Protein 2H8R (pdb70)

Foldseek 3Di:
DVVVVVVQCDDPLNVVLVVVLVVVVVDDQQVVLVVVVVVCLLLVDDLVVQCVQLVDDSVVNVCCNPVVDDDDPVSSSSRSSVSSVVVCVLVVLPADDPVDDDAADQHVQLVVVVVVCPVVDLDADPVGVVVSLLVSLQVSQVSNPHHSPCSVSSPHNRDDVVNSVVVSVCVNVPVD/DVVVVVVPCPDPLNVVQVPVLVVCLVDDLQVVLCVVVVVCQLLVDDLVVQCVVQVDDSVVSVCCNVPVPDDDDVSSSSSSSVRSVVVVVLVCLPVPPDQDAADDRVQLVVVLVVVCVPCQDDDLVVLVVSLLVVLQRSQVSNPDHSVDSCSSPNHRGDSVRSVVVNVVVVVVVVDD

Secondary structure (DSSP, 8-state):
-HHHHHHHH--HHHHHHHHHHHHHTTS-HHHHHHHHHHHHHHHT--HHHHIIIII--HHHHHHHHTT-----HHHHHHHHHHHHHHHHHHHHTTTT-----------HHHHHHHHHHHHH-SS--HHHHHHHHHHHHHHHHHHTT--STTGGGGTTS---HHHHHHHHHHHHTT--/-HHHHHHHH-SHHHHHHHHHHHHTTTS-HHHHHHHHHHHHHHHT--SHHHHHHH---HHHHHHHHHT-----HHHHHHHHHHHHHHHHHHHHTTT----------HHHHHHHHHTTTT--S--HHHHHHHHHHHHHHHHHHHT--GGG-SSSGGG---HHHHHHHHHHHHHHTT--

Nearest PDB structures (foldseek):
  2h8r-assembly1_B  TM=1.006E+00  e=4.827E-24  Homo sapiens
  2h8r-assembly1_A  TM=9.946E-01  e=1.517E-19  Homo sapiens
  8pi7-assembly1_A  TM=9.622E-01  e=4.210E-17  Homo sapiens
  8pi9-assembly1_A  TM=9.704E-01  e=5.334E-16  Homo sapiens
  1ic8-assembly1_A  TM=9.433E-01  e=3.956E-16  Homo sapiens

B-factor: mean 68.84, std 20.97, range [21.17, 128.33]

Structure (mmCIF, N/CA/C/O backbone):
data_2H8R
#
_entry.id   2H8R
#
_cell.length_a   174.689
_cell.length_b   174.689
_cell.length_c   72.434
_cell.angle_alpha   90.00
_cell.angle_beta   90.00
_cell.angle_gamma   120.00
#
_symmetry.space_group_name_H-M   'H 3'
#
loop_
_entity.id
_entity.type
_entity.pdbx_description
1 polymer "5'-D(*CP*TP*TP*GP*GP*TP*TP*AP*AP*TP*AP*AP*TP*TP*CP*AP*CP*CP*AP*G)-3'"
2 polymer "5'-D(*GP*CP*TP*GP*GP*TP*GP*AP*AP*TP*TP*AP*TP*TP*AP*AP*CP*CP*AP*A)-3'"
3 polymer 'Hepatocyte nuclear factor 1-beta'
4 water water
#
loop_
_atom_site.group_PDB
_atom_site.id
_atom_site.type_symbol
_atom_site.label_atom_id
_atom_site.label_alt_id
_atom_site.label_comp_id
_atom_site.label_asym_id
_atom_site.label_entity_id
_atom_site.label_seq_id
_atom_site.pdbx_PDB_ins_code
_atom_site.Cartn_x
_atom_site.Cartn_y
_atom_site.Cartn_z
_atom_site.occupancy
_atom_site.B_iso_or_equiv
_atom_site.auth_seq_id
_atom_site.auth_comp_id
_atom_site.auth_asym_id
_atom_site.auth_atom_id
_atom_site.pdbx_PDB_model_num
ATOM 815 N N . SER C 3 1 ? 48.440 -32.781 -42.057 1.00 49.54 90 SER A N 1
ATOM 816 C CA . SER C 3 1 ? 47.637 -32.571 -40.868 1.00 51.68 90 SER A CA 1
ATOM 817 C C . SER C 3 1 ? 48.168 -31.412 -40.089 1.00 53.03 90 SER A C 1
ATOM 818 O O . SER C 3 1 ? 47.394 -30.452 -39.887 1.00 56.55 90 SER A O 1
ATOM 821 N N . ILE C 3 2 ? 49.393 -31.360 -39.546 1.00 50.39 91 ILE A N 1
ATOM 822 C CA . ILE C 3 2 ? 49.751 -29.976 -39.060 1.00 47.07 91 ILE A CA 1
ATOM 823 C C . ILE C 3 2 ? 49.993 -29.087 -40.270 1.00 47.08 91 ILE A C 1
ATOM 824 O O . ILE C 3 2 ? 50.022 -27.888 -40.182 1.00 45.38 91 ILE A O 1
ATOM 829 N N . LEU C 3 3 ? 50.153 -29.713 -41.406 1.00 48.20 92 LEU A N 1
ATOM 830 C CA . LEU C 3 3 ? 50.344 -29.001 -42.569 1.00 51.95 92 LEU A CA 1
ATOM 831 C C . LEU C 3 3 ? 48.931 -28.480 -42.915 1.00 56.01 92 LEU A C 1
ATOM 832 O O . LEU C 3 3 ? 48.692 -27.239 -43.219 1.00 58.29 92 LEU A O 1
ATOM 837 N N . LYS C 3 4 ? 47.918 -29.322 -42.863 1.00 58.17 93 LYS A N 1
ATOM 838 C CA . LYS C 3 4 ? 46.666 -28.565 -42.940 1.00 60.12 93 LYS A CA 1
ATOM 839 C C . LYS C 3 4 ? 46.536 -27.448 -41.817 1.00 58.14 93 LYS A C 1
ATOM 840 O O . LYS C 3 4 ? 46.333 -26.284 -42.157 1.00 57.48 93 LYS A O 1
ATOM 846 N N . GLU C 3 5 ? 46.660 -27.827 -40.543 1.00 55.96 94 GLU A N 1
ATOM 847 C CA . GLU C 3 5 ? 46.576 -26.916 -39.505 1.00 57.16 94 GLU A CA 1
ATOM 848 C C . GLU C 3 5 ? 47.264 -25.597 -39.989 1.00 58.33 94 GLU A C 1
ATOM 849 O O . GLU C 3 5 ? 46.678 -24.524 -39.910 1.00 59.20 94 GLU A O 1
ATOM 855 N N . LEU C 3 6 ? 48.479 -25.637 -40.556 1.00 58.36 95 LEU A N 1
ATOM 856 C CA . LEU C 3 6 ? 49.210 -24.424 -40.864 1.00 56.88 95 LEU A CA 1
ATOM 857 C C . LEU C 3 6 ? 48.655 -23.863 -42.021 1.00 57.69 95 LEU A C 1
ATOM 858 O O . LEU C 3 6 ? 48.404 -22.761 -42.037 1.00 55.12 95 LEU A O 1
ATOM 863 N N . GLN C 3 7 ? 48.433 -24.660 -43.040 1.00 61.54 96 GLN A N 1
ATOM 864 C CA . GLN C 3 7 ? 48.103 -24.068 -44.364 1.00 66.44 96 GLN A CA 1
ATOM 865 C C . GLN C 3 7 ? 46.801 -23.369 -44.174 1.00 66.02 96 GLN A C 1
ATOM 866 O O . GLN C 3 7 ? 46.419 -22.552 -45.018 1.00 64.60 96 GLN A O 1
ATOM 872 N N . ALA C 3 8 ? 46.114 -23.702 -43.076 1.00 67.51 97 ALA A N 1
ATOM 873 C CA . ALA C 3 8 ? 44.848 -23.002 -42.759 1.00 69.05 97 ALA A CA 1
ATOM 874 C C . ALA C 3 8 ? 45.083 -21.570 -42.183 1.00 69.61 97 ALA A C 1
ATOM 875 O O . ALA C 3 8 ? 44.545 -20.584 -42.750 1.00 66.94 97 ALA A O 1
ATOM 877 N N . LEU C 3 9 ? 45.886 -21.493 -41.087 1.00 70.84 98 LEU A N 1
ATOM 878 C CA . LEU C 3 9 ? 46.140 -20.256 -40.417 1.00 72.76 98 LEU A CA 1
ATOM 879 C C . LEU C 3 9 ? 46.757 -19.306 -41.457 1.00 76.85 98 LEU A C 1
ATOM 880 O O . LEU C 3 9 ? 46.800 -18.051 -41.238 1.00 80.47 98 LEU A O 1
ATOM 885 N N . ASN C 3 10 ? 47.260 -19.800 -42.584 1.00 77.84 99 ASN A N 1
ATOM 886 C CA . ASN C 3 10 ? 48.055 -18.910 -43.341 1.00 80.36 99 ASN A CA 1
ATOM 887 C C . ASN C 3 10 ? 47.520 -18.639 -44.717 1.00 81.96 99 ASN A C 1
ATOM 888 O O . ASN C 3 10 ? 48.075 -19.207 -45.595 1.00 82.96 99 ASN A O 1
ATOM 893 N N . THR C 3 11 ? 46.436 -17.840 -44.922 1.00 84.01 100 THR A N 1
ATOM 894 C CA . THR C 3 11 ? 45.705 -17.511 -46.209 1.00 85.87 100 THR A CA 1
ATOM 895 C C . THR C 3 11 ? 45.710 -15.993 -46.136 1.00 87.43 100 THR A C 1
ATOM 896 O O . THR C 3 11 ? 45.901 -15.406 -45.120 1.00 86.63 100 THR A O 1
ATOM 900 N N . GLU C 3 12 ? 45.486 -15.373 -47.274 1.00 91.25 101 GLU A N 1
ATOM 901 C CA . GLU C 3 12 ? 45.296 -13.929 -47.475 1.00 93.78 101 GLU A CA 1
ATOM 902 C C . GLU C 3 12 ? 44.001 -13.729 -46.604 1.00 92.58 101 GLU A C 1
ATOM 903 O O . GLU C 3 12 ? 44.093 -12.989 -45.551 1.00 92.68 101 GLU A O 1
ATOM 909 N N . GLU C 3 13 ? 42.915 -14.490 -46.953 1.00 90.34 102 GLU A N 1
ATOM 910 C CA . GLU C 3 13 ? 41.580 -14.283 -46.400 1.00 89.19 102 GLU A CA 1
ATOM 911 C C . GLU C 3 13 ? 41.635 -14.433 -44.944 1.00 87.19 102 GLU A C 1
ATOM 912 O O . GLU C 3 13 ? 41.293 -13.547 -44.146 1.00 86.49 102 GLU A O 1
ATOM 918 N N . ALA C 3 14 ? 42.080 -15.599 -44.599 1.00 85.15 103 ALA A N 1
ATOM 919 C CA . ALA C 3 14 ? 42.195 -15.956 -43.230 1.00 83.69 103 ALA A CA 1
ATOM 920 C C . ALA C 3 14 ? 42.881 -14.954 -42.382 1.00 83.21 103 ALA A C 1
ATOM 921 O O . ALA C 3 14 ? 42.672 -14.792 -41.168 1.00 81.90 103 ALA A O 1
ATOM 923 N N . ALA C 3 15 ? 43.842 -14.342 -43.005 1.00 83.38 104 ALA A N 1
ATOM 924 C CA . ALA C 3 15 ? 44.739 -13.628 -42.157 1.00 83.89 104 ALA A CA 1
ATOM 925 C C . ALA C 3 15 ? 44.074 -12.372 -41.788 1.00 83.41 104 ALA A C 1
ATOM 926 O O . ALA C 3 15 ? 44.113 -11.905 -40.622 1.00 84.13 104 ALA A O 1
ATOM 928 N N . GLU C 3 16 ? 43.474 -11.830 -42.828 1.00 81.69 105 GLU A N 1
ATOM 929 C CA . GLU C 3 16 ? 42.793 -10.612 -42.661 1.00 79.76 105 GLU A CA 1
ATOM 930 C C . GLU C 3 16 ? 41.604 -10.811 -41.651 1.00 76.79 105 GLU A C 1
ATOM 931 O O . GLU C 3 16 ? 41.507 -10.052 -40.588 1.00 76.78 105 GLU A O 1
ATOM 937 N N . GLN C 3 17 ? 40.742 -11.808 -41.878 1.00 71.95 106 GLN A N 1
ATOM 938 C CA . GLN C 3 17 ? 39.896 -12.184 -40.725 1.00 66.62 106 GLN A CA 1
ATOM 939 C C . GLN C 3 17 ? 40.532 -12.161 -39.377 1.00 64.67 106 GLN A C 1
ATOM 940 O O . GLN C 3 17 ? 40.140 -11.455 -38.620 1.00 62.53 106 GLN A O 1
ATOM 946 N N . ARG C 3 18 ? 41.623 -12.747 -39.095 1.00 64.79 107 ARG A N 1
ATOM 947 C CA . ARG C 3 18 ? 42.175 -12.385 -37.782 1.00 67.64 107 ARG A CA 1
ATOM 948 C C . ARG C 3 18 ? 42.287 -10.895 -37.262 1.00 68.04 107 ARG A C 1
ATOM 949 O O . ARG C 3 18 ? 42.315 -10.509 -36.009 1.00 66.74 107 ARG A O 1
ATOM 957 N N . ALA C 3 19 ? 42.417 -10.060 -38.265 1.00 69.45 108 ALA A N 1
ATOM 958 C CA . ALA C 3 19 ? 42.720 -8.645 -38.098 1.00 70.67 108 ALA A CA 1
ATOM 959 C C . ALA C 3 19 ? 41.450 -7.943 -37.756 1.00 71.76 108 ALA A C 1
ATOM 960 O O . ALA C 3 19 ? 41.426 -7.024 -36.868 1.00 71.65 108 ALA A O 1
ATOM 962 N N . GLU C 3 20 ? 40.435 -8.310 -38.601 1.00 70.85 109 GLU A N 1
ATOM 963 C CA . GLU C 3 20 ? 39.127 -7.810 -38.466 1.00 68.71 109 GLU A CA 1
ATOM 964 C C . GLU C 3 20 ? 38.692 -8.142 -37.102 1.00 67.77 109 GLU A C 1
ATOM 965 O O . GLU C 3 20 ? 38.336 -7.256 -36.382 1.00 70.09 109 GLU A O 1
ATOM 971 N N . VAL C 3 21 ? 38.858 -9.346 -36.638 1.00 65.82 110 VAL A N 1
ATOM 972 C CA . VAL C 3 21 ? 38.296 -9.668 -35.378 1.00 65.31 110 VAL A CA 1
ATOM 973 C C . VAL C 3 21 ? 39.065 -9.221 -34.285 1.00 66.34 110 VAL A C 1
ATOM 974 O O . VAL C 3 21 ? 38.643 -9.136 -33.145 1.00 63.44 110 VAL A O 1
ATOM 978 N N . ASP C 3 22 ? 40.286 -8.966 -34.647 1.00 69.54 111 ASP A N 1
ATOM 979 C CA . ASP C 3 22 ? 41.089 -8.370 -33.664 1.00 72.69 111 ASP A CA 1
ATOM 980 C C . ASP C 3 22 ? 40.817 -6.862 -33.426 1.00 72.68 111 ASP A C 1
ATOM 981 O O . ASP C 3 22 ? 40.988 -6.279 -32.386 1.00 70.52 111 ASP A O 1
ATOM 986 N N . ARG C 3 23 ? 40.338 -6.230 -34.439 1.00 74.90 112 ARG A N 1
ATOM 987 C CA . ARG C 3 23 ? 39.971 -4.926 -34.227 1.00 77.20 112 ARG A CA 1
ATOM 988 C C . ARG C 3 23 ? 38.666 -4.962 -33.550 1.00 76.56 112 ARG A C 1
ATOM 989 O O . ARG C 3 23 ? 38.528 -4.275 -32.610 1.00 77.98 112 ARG A O 1
ATOM 997 N N . MET C 3 24 ? 37.694 -5.711 -34.018 1.00 74.85 113 MET A N 1
ATOM 998 C CA . MET C 3 24 ? 36.507 -5.847 -33.253 1.00 73.96 113 MET A CA 1
ATOM 999 C C . MET C 3 24 ? 36.608 -5.917 -31.744 1.00 74.89 113 MET A C 1
ATOM 1000 O O . MET C 3 24 ? 35.696 -5.558 -30.982 1.00 74.97 113 MET A O 1
ATOM 1005 N N . LEU C 3 25 ? 37.706 -6.395 -31.246 1.00 76.32 114 LEU A N 1
ATOM 1006 C CA . LEU C 3 25 ? 37.726 -6.486 -29.781 1.00 79.13 114 LEU A CA 1
ATOM 1007 C C . LEU C 3 25 ? 38.255 -5.358 -29.076 1.00 80.37 114 LEU A C 1
ATOM 1008 O O . LEU C 3 25 ? 38.824 -5.496 -27.983 1.00 79.74 114 LEU A O 1
ATOM 1013 N N . SER C 3 26 ? 38.134 -4.224 -29.709 1.00 83.54 115 SER A N 1
ATOM 1014 C CA . SER C 3 26 ? 38.834 -2.986 -29.210 1.00 85.52 115 SER A CA 1
ATOM 1015 C C . SER C 3 26 ? 37.713 -1.958 -29.106 1.00 82.69 115 SER A C 1
ATOM 1016 O O . SER C 3 26 ? 37.705 -1.195 -28.221 1.00 83.80 115 SER A O 1
ATOM 1019 N N . GLU C 3 27 ? 36.787 -2.081 -30.020 1.00 79.31 116 GLU A N 1
ATOM 1020 C CA . GLU C 3 27 ? 35.475 -1.626 -30.019 1.00 79.41 116 GLU A CA 1
ATOM 1021 C C . GLU C 3 27 ? 34.671 -2.081 -28.873 1.00 77.61 116 GLU A C 1
ATOM 1022 O O . GLU C 3 27 ? 34.962 -3.165 -28.299 1.00 78.06 116 GLU A O 1
ATOM 1028 N N . ASP C 3 28 ? 33.534 -1.346 -28.745 1.00 74.45 117 ASP A N 1
ATOM 1029 C CA . ASP C 3 28 ? 32.562 -1.472 -27.754 1.00 68.55 117 ASP A CA 1
ATOM 1030 C C . ASP C 3 28 ? 31.777 -2.676 -28.011 1.00 64.76 117 ASP A C 1
ATOM 1031 O O . ASP C 3 28 ? 31.169 -2.992 -29.007 1.00 61.08 117 ASP A O 1
ATOM 1036 N N . PRO C 3 29 ? 32.006 -3.458 -27.049 1.00 63.42 118 PRO A N 1
ATOM 1037 C CA . PRO C 3 29 ? 31.377 -4.716 -26.952 1.00 63.94 118 PRO A CA 1
ATOM 1038 C C . PRO C 3 29 ? 29.930 -4.730 -27.366 1.00 63.20 118 PRO A C 1
ATOM 1039 O O . PRO C 3 29 ? 29.474 -5.734 -27.910 1.00 64.68 118 PRO A O 1
ATOM 1043 N N . TRP C 3 30 ? 29.194 -3.731 -27.052 1.00 62.15 119 TRP A N 1
ATOM 1044 C CA . TRP C 3 30 ? 27.845 -3.901 -27.278 1.00 63.53 119 TRP A CA 1
ATOM 1045 C C . TRP C 3 30 ? 27.716 -3.473 -28.700 1.00 63.46 119 TRP A C 1
ATOM 1046 O O . TRP C 3 30 ? 26.840 -3.888 -29.386 1.00 64.07 119 TRP A O 1
ATOM 1057 N N . ARG C 3 31 ? 28.632 -2.742 -29.232 1.00 63.50 120 ARG A N 1
ATOM 1058 C CA . ARG C 3 31 ? 28.430 -2.410 -30.597 1.00 64.92 120 ARG A CA 1
ATOM 1059 C C . ARG C 3 31 ? 28.616 -3.446 -31.514 1.00 62.99 120 ARG A C 1
ATOM 1060 O O . ARG C 3 31 ? 28.193 -3.423 -32.554 1.00 63.57 120 ARG A O 1
ATOM 1068 N N . ALA C 3 32 ? 29.411 -4.359 -31.179 1.00 61.27 121 ALA A N 1
ATOM 1069 C CA . ALA C 3 32 ? 29.414 -5.520 -31.978 1.00 58.12 121 ALA A CA 1
ATOM 1070 C C . ALA C 3 32 ? 28.208 -6.384 -31.702 1.00 56.29 121 ALA A C 1
ATOM 1071 O O . ALA C 3 32 ? 27.626 -6.893 -32.647 1.00 54.93 121 ALA A O 1
ATOM 1073 N N . ALA C 3 33 ? 27.823 -6.584 -30.437 1.00 54.24 122 ALA A N 1
ATOM 1074 C CA . ALA C 3 33 ? 26.653 -7.420 -30.197 1.00 54.91 122 ALA A CA 1
ATOM 1075 C C . ALA C 3 33 ? 25.472 -6.998 -31.088 1.00 55.84 122 ALA A C 1
ATOM 1076 O O . ALA C 3 33 ? 24.730 -7.762 -31.650 1.00 53.00 122 ALA A O 1
ATOM 1078 N N . LYS C 3 34 ? 25.455 -5.708 -31.275 1.00 58.70 123 LYS A N 1
ATOM 1079 C CA . LYS C 3 34 ? 24.441 -5.030 -31.978 1.00 59.73 123 LYS A CA 1
ATOM 1080 C C . LYS C 3 34 ? 24.532 -5.492 -33.402 1.00 58.22 123 LYS A C 1
ATOM 1081 O O . LYS C 3 34 ? 23.590 -5.975 -33.999 1.00 58.37 123 LYS A O 1
ATOM 1087 N N . MET C 3 35 ? 25.703 -5.288 -33.922 1.00 57.16 124 MET A N 1
ATOM 1088 C CA . MET C 3 35 ? 26.090 -5.714 -35.237 1.00 56.24 124 MET A CA 1
ATOM 1089 C C . MET C 3 35 ? 25.708 -7.138 -35.598 1.00 50.94 124 MET A C 1
ATOM 1090 O O . MET C 3 35 ? 25.148 -7.402 -36.661 1.00 48.26 124 MET A O 1
ATOM 1095 N N . ILE C 3 36 ? 26.064 -8.010 -34.688 1.00 45.78 125 ILE A N 1
ATOM 1096 C CA . ILE C 3 36 ? 25.876 -9.324 -35.035 1.00 44.41 125 ILE A CA 1
ATOM 1097 C C . ILE C 3 36 ? 24.435 -9.705 -34.872 1.00 44.27 125 ILE A C 1
ATOM 1098 O O . ILE C 3 36 ? 23.967 -10.528 -35.714 1.00 44.15 125 ILE A O 1
ATOM 1103 N N . LYS C 3 37 ? 23.815 -9.264 -33.741 1.00 41.93 126 LYS A N 1
ATOM 1104 C CA . LYS C 3 37 ? 22.431 -9.657 -33.466 1.00 41.07 126 LYS A CA 1
ATOM 1105 C C . LYS C 3 37 ? 21.844 -9.403 -34.758 1.00 42.31 126 LYS A C 1
ATOM 1106 O O . LYS C 3 37 ? 20.902 -10.099 -35.182 1.00 42.58 126 LYS A O 1
ATOM 1112 N N . GLY C 3 38 ? 22.408 -8.410 -35.445 1.00 41.88 127 GLY A N 1
ATOM 1113 C CA . GLY C 3 38 ? 21.697 -7.938 -36.562 1.00 41.11 127 GLY A CA 1
ATOM 1114 C C . GLY C 3 38 ? 21.945 -8.742 -37.687 1.00 40.43 127 GLY A C 1
ATOM 1115 O O . GLY C 3 38 ? 21.042 -9.091 -38.445 1.00 41.06 127 GLY A O 1
ATOM 1116 N N . TYR C 3 39 ? 23.205 -8.956 -37.835 1.00 40.15 128 TYR A N 1
ATOM 1117 C CA . TYR C 3 39 ? 23.529 -9.740 -38.901 1.00 40.91 128 TYR A CA 1
ATOM 1118 C C . TYR C 3 39 ? 22.776 -11.026 -38.866 1.00 41.46 128 TYR A C 1
ATOM 1119 O O . TYR C 3 39 ? 22.342 -11.549 -39.856 1.00 40.43 128 TYR A O 1
ATOM 1128 N N . MET C 3 40 ? 22.606 -11.576 -37.687 1.00 42.78 129 MET A N 1
ATOM 1129 C CA . MET C 3 40 ? 22.011 -12.906 -37.650 1.00 42.17 129 MET A CA 1
ATOM 1130 C C . MET C 3 40 ? 20.700 -12.690 -37.901 1.00 43.59 129 MET A C 1
ATOM 1131 O O . MET C 3 40 ? 20.116 -13.571 -38.366 1.00 44.97 129 MET A O 1
ATOM 1136 N N . GLN C 3 41 ? 20.168 -11.600 -37.441 1.00 45.69 130 GLN A N 1
ATOM 1137 C CA . GLN C 3 41 ? 18.742 -11.365 -37.593 1.00 48.51 130 GLN A CA 1
ATOM 1138 C C . GLN C 3 41 ? 18.350 -11.358 -39.098 1.00 46.30 130 GLN A C 1
ATOM 1139 O O . GLN C 3 41 ? 17.164 -11.783 -39.551 1.00 43.43 130 GLN A O 1
ATOM 1145 N N . GLN C 3 42 ? 19.286 -10.749 -39.836 1.00 45.30 131 GLN A N 1
ATOM 1146 C CA . GLN C 3 42 ? 19.056 -10.565 -41.238 1.00 48.26 131 GLN A CA 1
ATOM 1147 C C . GLN C 3 42 ? 18.911 -12.020 -41.954 1.00 50.04 131 GLN A C 1
ATOM 1148 O O . GLN C 3 42 ? 17.804 -12.491 -42.437 1.00 49.92 131 GLN A O 1
ATOM 1154 N N . HIS C 3 43 ? 20.061 -12.733 -41.956 1.00 49.31 132 HIS A N 1
ATOM 1155 C CA . HIS C 3 43 ? 20.158 -14.063 -42.472 1.00 47.45 132 HIS A CA 1
ATOM 1156 C C . HIS C 3 43 ? 19.412 -15.074 -41.704 1.00 48.75 132 HIS A C 1
ATOM 1157 O O . HIS C 3 43 ? 19.281 -16.372 -42.171 1.00 48.86 132 HIS A O 1
ATOM 1164 N N . ASN C 3 44 ? 18.811 -14.595 -40.571 1.00 47.09 133 ASN A N 1
ATOM 1165 C CA . ASN C 3 44 ? 18.097 -15.594 -39.777 1.00 45.06 133 ASN A CA 1
ATOM 1166 C C . ASN C 3 44 ? 18.939 -16.805 -39.443 1.00 42.27 133 ASN A C 1
ATOM 1167 O O . ASN C 3 44 ? 18.696 -17.880 -39.913 1.00 44.01 133 ASN A O 1
ATOM 1172 N N . ILE C 3 45 ? 19.947 -16.623 -38.648 1.00 38.89 134 ILE A N 1
ATOM 1173 C CA . ILE C 3 45 ? 20.698 -17.733 -38.200 1.00 34.63 134 ILE A CA 1
ATOM 1174 C C . ILE C 3 45 ? 20.430 -18.089 -36.720 1.00 32.27 134 ILE A C 1
ATOM 1175 O O . ILE C 3 45 ? 20.436 -17.231 -35.769 1.00 34.71 134 ILE A O 1
ATOM 1180 N N . PRO C 3 46 ? 20.123 -19.298 -36.526 1.00 28.11 135 PRO A N 1
ATOM 1181 C CA . PRO C 3 46 ? 19.857 -19.926 -35.260 1.00 28.83 135 PRO A CA 1
ATOM 1182 C C . PRO C 3 46 ? 20.821 -19.621 -34.153 1.00 30.72 135 PRO A C 1
ATOM 1183 O O . PRO C 3 46 ? 22.092 -19.346 -34.283 1.00 30.96 135 PRO A O 1
ATOM 1187 N N . GLN C 3 47 ? 20.273 -19.550 -32.981 1.00 31.69 136 GLN A N 1
ATOM 1188 C CA . GLN C 3 47 ? 21.243 -18.979 -32.100 1.00 33.28 136 GLN A CA 1
ATOM 1189 C C . GLN C 3 47 ? 22.111 -20.198 -31.902 1.00 35.73 136 GLN A C 1
ATOM 1190 O O . GLN C 3 47 ? 23.278 -20.156 -31.591 1.00 33.68 136 GLN A O 1
ATOM 1196 N N . ARG C 3 48 ? 21.471 -21.324 -32.130 1.00 38.52 137 ARG A N 1
ATOM 1197 C CA . ARG C 3 48 ? 22.129 -22.527 -31.794 1.00 40.73 137 ARG A CA 1
ATOM 1198 C C . ARG C 3 48 ? 23.355 -22.796 -32.678 1.00 41.35 137 ARG A C 1
ATOM 1199 O O . ARG C 3 48 ? 24.501 -23.206 -32.143 1.00 42.75 137 ARG A O 1
ATOM 1207 N N . GLU C 3 49 ? 23.246 -22.503 -33.951 1.00 38.66 138 GLU A N 1
ATOM 1208 C CA . GLU C 3 49 ? 24.480 -22.698 -34.739 1.00 38.61 138 GLU A CA 1
ATOM 1209 C C . GLU C 3 49 ? 25.644 -22.039 -34.069 1.00 40.50 138 GLU A C 1
ATOM 1210 O O . GLU C 3 49 ? 26.629 -22.675 -33.677 1.00 41.64 138 GLU A O 1
ATOM 1216 N N . VAL C 3 50 ? 25.478 -20.797 -33.699 1.00 42.09 139 VAL A N 1
ATOM 1217 C CA . VAL C 3 50 ? 26.636 -20.174 -33.040 1.00 42.09 139 VAL A CA 1
ATOM 1218 C C . VAL C 3 50 ? 27.151 -20.888 -31.827 1.00 41.65 139 VAL A C 1
ATOM 1219 O O . VAL C 3 50 ? 28.360 -21.020 -31.676 1.00 40.55 139 VAL A O 1
ATOM 1223 N N . VAL C 3 51 ? 26.201 -21.359 -31.042 1.00 41.75 140 VAL A N 1
ATOM 1224 C CA . VAL C 3 51 ? 26.558 -21.952 -29.844 1.00 44.60 140 VAL A CA 1
ATOM 1225 C C . VAL C 3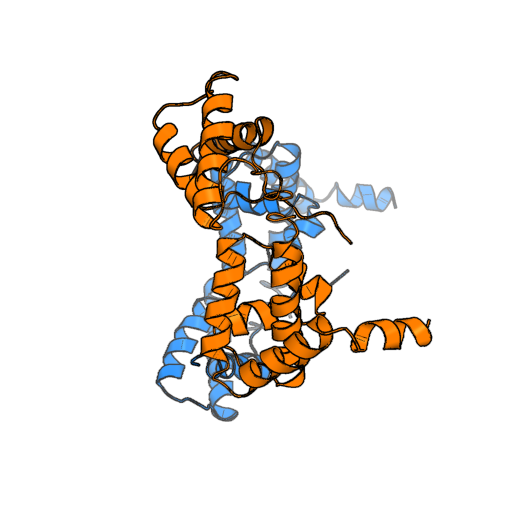 51 ? 27.437 -23.124 -30.208 1.00 48.95 140 VAL A C 1
ATOM 1226 O O . VAL C 3 51 ? 28.525 -23.207 -29.707 1.00 52.35 140 VAL A O 1
ATOM 1230 N N . ASP C 3 52 ? 27.076 -24.039 -31.066 1.00 51.12 141 ASP A N 1
ATOM 1231 C CA . ASP C 3 52 ? 28.066 -25.124 -31.481 1.00 52.84 141 ASP A CA 1
ATOM 1232 C C . ASP C 3 52 ? 29.246 -24.558 -32.058 1.00 50.71 141 ASP A C 1
ATOM 1233 O O . ASP C 3 52 ? 30.069 -24.165 -31.348 1.00 50.94 141 ASP A O 1
ATOM 1238 N N . VAL C 3 53 ? 29.304 -24.413 -33.356 1.00 47.98 142 VAL A N 1
ATOM 1239 C CA . VAL C 3 53 ? 30.515 -23.836 -33.839 1.00 46.63 142 VAL A CA 1
ATOM 1240 C C . VAL C 3 53 ? 31.403 -23.074 -32.786 1.00 47.89 142 VAL A C 1
ATOM 1241 O O . VAL C 3 53 ? 32.619 -23.527 -32.454 1.00 49.97 142 VAL A O 1
ATOM 1245 N N . THR C 3 54 ? 30.868 -21.998 -32.189 1.00 46.98 143 THR A N 1
ATOM 1246 C CA . THR C 3 54 ? 31.774 -21.282 -31.184 1.00 47.71 143 THR A CA 1
ATOM 1247 C C . THR C 3 54 ? 32.036 -22.130 -29.909 1.00 49.72 143 THR A C 1
ATOM 1248 O O . THR C 3 54 ? 33.144 -22.369 -29.558 1.00 52.20 143 THR A O 1
ATOM 1252 N N . GLY C 3 55 ? 31.013 -22.699 -29.285 1.00 50.36 144 GLY A N 1
ATOM 1253 C CA . GLY C 3 55 ? 31.157 -23.552 -28.129 1.00 49.33 144 GLY A CA 1
ATOM 1254 C C . GLY C 3 55 ? 31.057 -22.569 -26.961 1.00 51.77 144 GLY A C 1
ATOM 1255 O O . GLY C 3 55 ? 31.837 -22.708 -26.085 1.00 52.15 144 GLY A O 1
ATOM 1256 N N . LEU C 3 56 ? 30.089 -21.600 -26.893 1.00 52.12 145 LEU A N 1
ATOM 1257 C CA . LEU C 3 56 ? 29.937 -20.638 -25.760 1.00 49.14 145 LEU A CA 1
ATOM 1258 C C . LEU C 3 56 ? 28.632 -20.982 -25.059 1.00 49.70 145 LEU A C 1
ATOM 1259 O O . LEU C 3 56 ? 27.785 -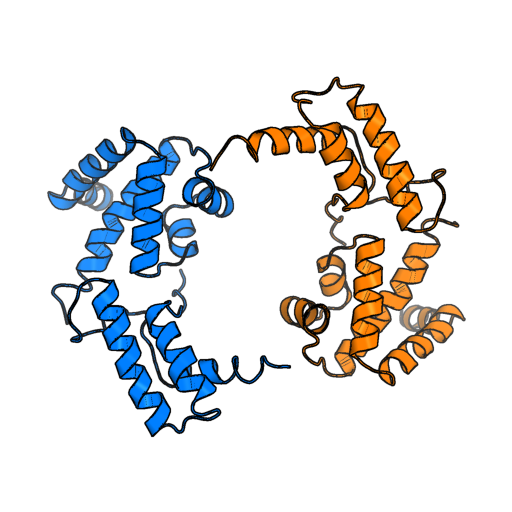21.635 -25.652 1.00 51.71 145 LEU A O 1
ATOM 1264 N N . ASN C 3 57 ? 28.403 -20.605 -23.823 1.00 50.17 146 ASN A N 1
ATOM 1265 C CA . ASN C 3 57 ? 27.247 -21.176 -23.155 1.00 50.69 146 ASN A CA 1
ATOM 1266 C C . ASN C 3 57 ? 26.058 -20.484 -23.779 1.00 50.30 146 ASN A C 1
ATOM 1267 O O . ASN C 3 57 ? 26.037 -19.260 -24.015 1.00 50.01 146 ASN A O 1
ATOM 1272 N N . GLN C 3 58 ? 25.070 -21.262 -24.108 1.00 50.65 147 GLN A N 1
ATOM 1273 C CA . GLN C 3 58 ? 23.913 -20.748 -24.831 1.00 51.97 147 GLN A CA 1
ATOM 1274 C C . GLN C 3 58 ? 23.201 -19.637 -24.043 1.00 52.53 147 GLN A C 1
ATOM 1275 O O . GLN C 3 58 ? 22.723 -18.647 -24.601 1.00 53.41 147 GLN A O 1
ATOM 1281 N N . SER C 3 59 ? 23.075 -19.758 -22.761 1.00 51.72 148 SER A N 1
ATOM 1282 C CA . SER C 3 59 ? 22.491 -18.584 -22.171 1.00 54.59 148 SER A CA 1
ATOM 1283 C C . SER C 3 59 ? 23.423 -17.387 -22.258 1.00 54.70 148 SER A C 1
ATOM 1284 O O . SER C 3 59 ? 23.025 -16.162 -22.234 1.00 54.70 148 SER A O 1
ATOM 1287 N N . HIS C 3 60 ? 24.707 -17.650 -22.207 1.00 54.17 149 HIS A N 1
ATOM 1288 C CA . HIS C 3 60 ? 25.594 -16.460 -22.003 1.00 52.09 149 HIS A CA 1
ATOM 1289 C C . HIS C 3 60 ? 25.529 -15.644 -23.265 1.00 48.03 149 HIS A C 1
ATOM 1290 O O . HIS C 3 60 ? 25.534 -14.436 -23.127 1.00 46.72 149 HIS A O 1
ATOM 1297 N N . LEU C 3 61 ? 25.372 -16.346 -24.421 1.00 42.15 150 LEU A N 1
ATOM 1298 C CA . LEU C 3 61 ? 25.355 -15.693 -25.543 1.00 39.58 150 LEU A CA 1
ATOM 1299 C C . LEU C 3 61 ? 24.018 -14.971 -25.558 1.00 42.42 150 LEU A C 1
ATOM 1300 O O . LEU C 3 61 ? 23.894 -13.688 -25.739 1.00 44.00 150 LEU A O 1
ATOM 1305 N N . SER C 3 62 ? 22.928 -15.642 -25.261 1.00 43.71 151 SER A N 1
ATOM 1306 C CA . SER C 3 62 ? 21.644 -14.723 -25.307 1.00 45.68 151 SER A CA 1
ATOM 1307 C C . SER C 3 62 ? 21.623 -13.579 -24.588 1.00 43.17 151 SER A C 1
ATOM 1308 O O . SER C 3 62 ? 20.793 -12.890 -24.939 1.00 41.89 151 SER A O 1
ATOM 1311 N N . GLN C 3 63 ? 22.404 -13.500 -23.520 1.00 41.90 152 GLN A N 1
ATOM 1312 C CA . GLN C 3 63 ? 22.599 -12.282 -22.837 1.00 43.14 152 GLN A CA 1
ATOM 1313 C C . GLN C 3 63 ? 23.511 -11.187 -23.434 1.00 43.86 152 GLN A C 1
ATOM 1314 O O . GLN C 3 63 ? 23.115 -10.112 -23.774 1.00 42.40 152 GLN A O 1
ATOM 1320 N N . HIS C 3 64 ? 24.790 -11.489 -23.449 1.00 44.15 153 HIS A N 1
ATOM 1321 C CA . HIS C 3 64 ? 25.770 -10.680 -23.990 1.00 42.71 153 HIS A CA 1
ATOM 1322 C C . HIS C 3 64 ? 25.250 -10.271 -25.314 1.00 44.72 153 HIS A C 1
ATOM 1323 O O . HIS C 3 64 ? 25.549 -9.178 -25.827 1.00 47.47 153 HIS A O 1
ATOM 1330 N N . LEU C 3 65 ? 24.439 -11.067 -25.922 1.00 44.36 154 LEU A N 1
ATOM 1331 C CA . LEU C 3 65 ? 24.065 -10.516 -27.174 1.00 45.08 154 LEU A CA 1
ATOM 1332 C C . LEU C 3 65 ? 22.793 -9.780 -26.982 1.00 47.26 154 LEU A C 1
ATOM 1333 O O . LEU C 3 65 ? 22.701 -8.854 -27.722 1.00 51.46 154 LEU A O 1
ATOM 1338 N N . ASN C 3 66 ? 21.772 -10.162 -26.157 1.00 46.57 155 ASN A N 1
ATOM 1339 C CA . ASN C 3 66 ? 20.506 -9.299 -26.055 1.00 46.39 155 ASN A CA 1
ATOM 1340 C C . ASN C 3 66 ? 20.659 -8.203 -24.930 1.00 48.84 155 ASN A C 1
ATOM 1341 O O . ASN C 3 66 ? 20.999 -7.045 -25.213 1.00 51.34 155 ASN A O 1
ATOM 1346 N N . LYS C 3 67 ? 20.594 -8.589 -23.631 1.00 48.08 156 LYS A N 1
ATOM 1347 C CA . LYS C 3 67 ? 20.988 -7.844 -22.471 1.00 45.04 156 LYS A CA 1
ATOM 1348 C C . LYS C 3 67 ? 22.370 -7.099 -22.612 1.00 47.50 156 LYS A C 1
ATOM 1349 O O . LYS C 3 67 ? 22.598 -6.021 -21.912 1.00 47.63 156 LYS A O 1
ATOM 1355 N N . GLY C 3 68 ? 23.267 -7.577 -23.502 1.00 48.67 157 GLY A N 1
ATOM 1356 C CA . GLY C 3 68 ? 24.647 -7.063 -23.490 1.00 51.41 157 GLY A CA 1
ATOM 1357 C C . GLY C 3 68 ? 25.459 -7.372 -22.154 1.00 53.04 157 GLY A C 1
ATOM 1358 O O . GLY C 3 68 ? 26.324 -6.628 -21.708 1.00 52.06 157 GLY A O 1
ATOM 1359 N N . THR C 3 69 ? 25.188 -8.504 -21.517 1.00 55.10 158 THR A N 1
ATOM 1360 C CA . THR 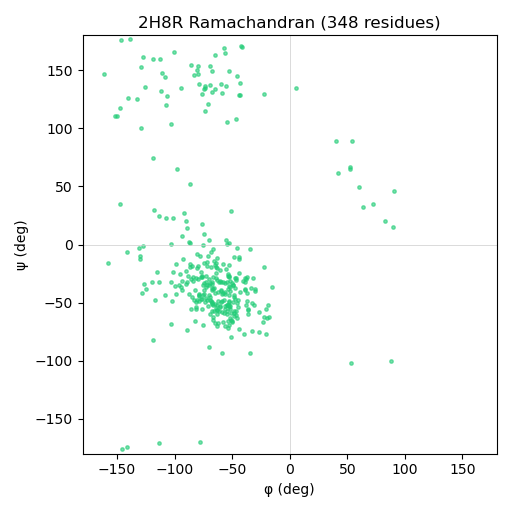C 3 69 ? 26.005 -8.880 -20.425 1.00 57.57 158 THR A CA 1
ATOM 1361 C C . THR C 3 69 ? 27.409 -9.167 -20.893 1.00 60.72 158 THR A C 1
ATOM 1362 O O . THR C 3 69 ? 27.636 -10.023 -21.805 1.00 61.36 158 THR A O 1
ATOM 1366 N N . PRO C 3 70 ? 28.350 -8.635 -20.181 1.00 62.71 159 PRO A N 1
ATOM 1367 C CA . PRO C 3 70 ? 29.751 -8.631 -20.519 1.00 66.78 159 PRO A CA 1
ATOM 1368 C C . PRO C 3 70 ? 30.309 -10.098 -20.648 1.00 69.58 159 PRO A C 1
ATOM 1369 O O . PRO C 3 70 ? 30.026 -11.063 -19.709 1.00 70.99 159 PRO A O 1
ATOM 1373 N N . MET C 3 71 ? 31.145 -10.294 -21.706 1.00 69.48 160 MET A N 1
ATOM 1374 C CA . MET C 3 71 ? 31.636 -11.701 -21.911 1.00 67.18 160 MET A CA 1
ATOM 1375 C C . MET C 3 71 ? 33.076 -11.588 -21.945 1.00 65.70 160 MET A C 1
ATOM 1376 O O . MET C 3 71 ? 33.491 -10.677 -22.653 1.00 68.94 160 MET A O 1
ATOM 1381 N N . LYS C 3 72 ? 33.853 -12.423 -21.300 1.00 61.81 161 LYS A N 1
ATOM 1382 C CA . LYS C 3 72 ? 35.264 -12.104 -21.258 1.00 61.72 161 LYS A CA 1
ATOM 1383 C C . LYS C 3 72 ? 35.791 -11.980 -22.656 1.00 61.30 161 LYS A C 1
ATOM 1384 O O . LYS C 3 72 ? 35.149 -12.474 -23.603 1.00 63.61 161 LYS A O 1
ATOM 1390 N N . THR C 3 73 ? 36.992 -11.487 -22.856 1.00 59.76 162 THR A N 1
ATOM 1391 C CA . THR C 3 73 ? 37.530 -11.541 -24.234 1.00 58.82 162 THR A CA 1
ATOM 1392 C C . THR C 3 73 ? 37.585 -12.776 -25.036 1.00 57.61 162 THR A C 1
ATOM 1393 O O . THR C 3 73 ? 37.217 -12.824 -26.268 1.00 54.88 162 THR A O 1
ATOM 1397 N N . GLN C 3 74 ? 38.201 -13.761 -24.414 1.00 57.69 163 GLN A N 1
ATOM 1398 C CA . GLN C 3 74 ? 38.441 -14.869 -25.280 1.00 58.38 163 GLN A CA 1
ATOM 1399 C C . GLN C 3 74 ? 37.180 -15.330 -26.120 1.00 55.50 163 GLN A C 1
ATOM 1400 O O . GLN C 3 74 ? 37.235 -15.613 -27.310 1.00 53.86 163 GLN A O 1
ATOM 1406 N N . LYS C 3 75 ? 36.059 -15.366 -25.400 1.00 52.46 164 LYS A N 1
ATOM 1407 C CA . LYS C 3 75 ? 34.810 -15.838 -25.803 1.00 48.66 164 LYS A CA 1
ATOM 1408 C C . LYS C 3 75 ? 34.364 -14.916 -26.796 1.00 47.30 164 LYS A C 1
ATOM 1409 O O . LYS C 3 75 ? 33.999 -15.268 -27.875 1.00 47.59 164 LYS A O 1
ATOM 1415 N N . ARG C 3 76 ? 34.440 -13.692 -26.491 1.00 45.05 165 ARG A N 1
ATOM 1416 C CA . ARG C 3 76 ? 34.158 -12.846 -27.565 1.00 44.60 165 ARG A CA 1
ATOM 1417 C C . ARG C 3 76 ? 35.010 -13.178 -28.657 1.00 44.63 165 ARG A C 1
ATOM 1418 O O . ARG C 3 76 ? 34.471 -13.353 -29.815 1.00 43.81 165 ARG A O 1
ATOM 1426 N N . ALA C 3 77 ? 36.320 -13.235 -28.380 1.00 44.06 166 ALA A N 1
ATOM 1427 C CA . ALA C 3 77 ? 37.132 -13.315 -29.568 1.00 46.64 166 ALA A CA 1
ATOM 1428 C C . ALA C 3 77 ? 36.627 -14.441 -30.403 1.00 49.92 166 ALA A C 1
ATOM 1429 O O . ALA C 3 77 ? 36.826 -14.534 -31.636 1.00 51.72 166 ALA A O 1
ATOM 1431 N N . ALA C 3 78 ? 35.855 -15.281 -29.731 1.00 51.32 167 ALA A N 1
ATOM 1432 C CA . ALA C 3 78 ? 35.486 -16.538 -30.360 1.00 49.25 167 ALA A CA 1
ATOM 1433 C C . ALA C 3 78 ? 34.255 -16.260 -31.083 1.00 48.66 167 ALA A C 1
ATOM 1434 O O . ALA C 3 78 ? 33.537 -17.203 -31.480 1.00 49.95 167 ALA A O 1
ATOM 1436 N N . LEU C 3 79 ? 33.943 -14.991 -31.247 1.00 45.93 168 LEU A N 1
ATOM 1437 C CA . LEU C 3 79 ? 32.581 -14.932 -31.597 1.00 44.16 168 LEU A CA 1
ATOM 1438 C C . LEU C 3 79 ? 32.807 -14.185 -32.812 1.00 43.35 168 LEU A C 1
ATOM 1439 O O . LEU C 3 79 ? 32.255 -14.404 -33.933 1.00 41.54 168 LEU A O 1
ATOM 1444 N N . TYR C 3 80 ? 33.744 -13.324 -32.614 1.00 42.59 169 TYR A N 1
ATOM 1445 C CA . TYR C 3 80 ? 33.823 -12.438 -33.721 1.00 41.71 169 TYR A CA 1
ATOM 1446 C C . TYR C 3 80 ? 34.300 -13.249 -34.893 1.00 41.25 169 TYR A C 1
ATOM 1447 O O . TYR C 3 80 ? 33.608 -13.282 -35.912 1.00 37.79 169 TYR A O 1
ATOM 1456 N N . THR C 3 81 ? 35.424 -13.981 -34.678 1.00 42.48 170 THR A N 1
ATOM 1457 C CA . THR C 3 81 ? 35.884 -15.059 -35.654 1.00 42.78 170 THR A CA 1
ATOM 1458 C C . THR C 3 81 ? 34.735 -15.776 -36.243 1.00 43.45 170 THR A C 1
ATOM 1459 O O . THR C 3 81 ? 34.535 -15.727 -37.509 1.00 41.81 170 THR A O 1
ATOM 1463 N N . TRP C 3 82 ? 33.888 -16.321 -35.334 1.00 42.42 171 TRP A N 1
ATOM 1464 C CA . TRP C 3 82 ? 32.751 -16.913 -35.934 1.00 42.09 171 TRP A CA 1
ATOM 1465 C C . TRP C 3 82 ? 32.172 -16.047 -36.977 1.00 41.83 171 TRP A C 1
ATOM 1466 O O . TRP C 3 82 ? 31.914 -16.493 -38.078 1.00 39.21 171 TRP A O 1
ATOM 1477 N N . TYR C 3 83 ? 31.909 -14.810 -36.531 1.00 43.28 172 TYR A N 1
ATOM 1478 C CA . TYR C 3 83 ? 30.939 -14.057 -37.221 1.00 45.45 172 TYR A CA 1
ATOM 1479 C C . TYR C 3 83 ? 31.568 -13.737 -38.586 1.00 46.26 172 TYR A C 1
ATOM 1480 O O . TYR C 3 83 ? 31.149 -14.221 -39.767 1.00 46.26 172 TYR A O 1
ATOM 1489 N N . VAL C 3 84 ? 32.665 -13.062 -38.399 1.00 45.88 173 VAL A N 1
ATOM 1490 C CA . VAL C 3 84 ? 33.676 -13.075 -39.456 1.00 46.70 173 VAL A CA 1
ATOM 1491 C C . VAL C 3 84 ? 33.613 -14.251 -40.473 1.00 47.00 173 VAL A C 1
ATOM 1492 O O . VAL C 3 84 ? 33.191 -14.038 -41.622 1.00 46.52 173 VAL A O 1
ATOM 1496 N N . ARG C 3 85 ? 34.071 -15.446 -40.084 1.00 47.01 174 ARG A N 1
ATOM 1497 C CA . ARG C 3 85 ? 33.987 -16.548 -41.048 1.00 46.94 174 ARG A CA 1
ATOM 1498 C C . ARG C 3 85 ? 32.689 -16.648 -41.710 1.00 47.45 174 ARG A C 1
ATOM 1499 O O . ARG C 3 85 ? 32.583 -16.539 -42.903 1.00 46.95 174 ARG A O 1
ATOM 1507 N N . LYS C 3 86 ? 31.684 -16.787 -40.904 1.00 48.24 175 LYS A N 1
ATOM 1508 C CA . LYS C 3 86 ? 30.413 -16.891 -41.449 1.00 49.60 175 LYS A CA 1
ATOM 1509 C C . LYS C 3 86 ? 30.082 -16.041 -42.565 1.00 51.18 175 LYS A C 1
ATOM 1510 O O . LYS C 3 86 ? 29.213 -16.260 -43.375 1.00 47.14 175 LYS A O 1
ATOM 1516 N N . GLN C 3 87 ? 30.707 -14.937 -42.486 1.00 56.68 176 GLN A N 1
ATOM 1517 C CA . GLN C 3 87 ? 30.319 -13.976 -43.412 1.00 62.72 176 GLN A CA 1
ATOM 1518 C C . GLN C 3 87 ? 30.715 -14.444 -44.766 1.00 64.60 176 GLN A C 1
ATOM 1519 O O . GLN C 3 87 ? 29.798 -14.421 -45.542 1.00 67.46 176 GLN A O 1
ATOM 1525 N N . ARG C 3 88 ? 32.009 -14.752 -45.074 1.00 64.86 177 ARG A N 1
ATOM 1526 C CA . ARG C 3 88 ? 32.427 -15.408 -46.293 1.00 65.69 177 ARG A CA 1
ATOM 1527 C C . ARG C 3 88 ? 31.620 -16.657 -46.477 1.00 64.50 177 ARG A C 1
ATOM 1528 O O . ARG C 3 88 ? 30.931 -16.735 -47.431 1.00 63.85 177 ARG A O 1
ATOM 1536 N N . GLU C 3 89 ? 31.717 -17.640 -45.598 1.00 63.57 178 GLU A N 1
ATOM 1537 C CA . GLU C 3 89 ? 30.857 -18.708 -45.652 1.00 65.17 178 GLU A CA 1
ATOM 1538 C C . GLU C 3 89 ? 29.561 -18.180 -46.315 1.00 66.84 178 GLU A C 1
ATOM 1539 O O . GLU C 3 89 ? 29.239 -18.377 -47.453 1.00 65.63 178 GLU A O 1
ATOM 1545 N N . ILE C 3 90 ? 28.739 -17.428 -45.625 1.00 70.26 179 ILE A N 1
ATOM 1546 C CA . ILE C 3 90 ? 27.441 -17.045 -46.273 1.00 72.33 179 ILE A CA 1
ATOM 1547 C C . ILE C 3 90 ? 27.522 -16.438 -47.569 1.00 73.46 179 ILE A C 1
ATOM 1548 O O . ILE C 3 90 ? 26.605 -16.474 -48.286 1.00 73.71 179 ILE A O 1
ATOM 1553 N N . LEU C 3 91 ? 28.567 -15.786 -47.868 1.00 75.63 180 LEU A N 1
ATOM 1554 C CA . LEU C 3 91 ? 28.424 -15.222 -49.093 1.00 80.62 180 LEU A CA 1
ATOM 1555 C C . LEU C 3 91 ? 29.118 -15.950 -50.168 1.00 82.57 180 LEU A C 1
ATOM 1556 O O . LEU C 3 91 ? 29.387 -15.399 -51.114 1.00 83.57 180 LEU A O 1
ATOM 1561 N N . ARG C 3 92 ? 29.428 -17.196 -50.075 1.00 85.77 181 ARG A N 1
ATOM 1562 C CA . ARG C 3 92 ? 30.138 -17.866 -51.172 1.00 87.86 181 ARG A CA 1
ATOM 1563 C C . ARG C 3 92 ? 28.911 -18.507 -51.759 1.00 89.37 181 ARG A C 1
ATOM 1564 O O . ARG C 3 92 ? 28.734 -18.665 -52.974 1.00 89.85 181 ARG A O 1
ATOM 1572 N N . GLN C 3 93 ? 28.038 -18.875 -50.823 1.00 90.03 182 GLN A N 1
ATOM 1573 C CA . GLN C 3 93 ? 27.187 -19.945 -51.078 1.00 90.28 182 GLN A CA 1
ATOM 1574 C C . GLN C 3 93 ? 26.163 -19.188 -51.738 1.00 90.85 182 GLN A C 1
ATOM 1575 O O . GLN C 3 93 ? 25.137 -19.698 -52.287 1.00 90.34 182 GLN A O 1
ATOM 1581 N N . PHE C 3 94 ? 26.498 -17.936 -51.812 1.00 91.88 183 PHE A N 1
ATOM 1582 C CA . PHE C 3 94 ? 25.382 -17.157 -52.075 1.00 95.13 183 PHE A CA 1
ATOM 1583 C C . PHE C 3 94 ? 25.594 -16.266 -53.233 1.00 99.31 183 PHE A C 1
ATOM 1584 O O . PHE C 3 94 ? 24.636 -15.978 -53.975 1.00 102.39 183 PHE A O 1
ATOM 1592 N N . ASN C 3 95 ? 26.762 -15.661 -53.332 1.00 102.28 184 ASN A N 1
ATOM 1593 C CA . ASN C 3 95 ? 26.615 -14.269 -53.880 1.00 104.47 184 ASN A CA 1
ATOM 1594 C C . ASN C 3 95 ? 26.821 -14.529 -55.263 1.00 104.56 184 ASN A C 1
ATOM 1595 O O . ASN C 3 95 ? 26.075 -13.913 -56.127 1.00 104.72 184 ASN A O 1
ATOM 1600 N N . GLN C 3 96 ? 27.797 -15.456 -55.422 1.00 104.14 185 GLN A N 1
ATOM 1601 C CA . GLN C 3 96 ? 28.375 -15.607 -56.705 1.00 104.36 185 GLN A CA 1
ATOM 1602 C C . GLN C 3 96 ? 27.859 -16.846 -57.434 1.00 104.18 185 GLN A C 1
ATOM 1603 O O . GLN C 3 96 ? 27.616 -16.719 -58.688 1.00 104.28 185 GLN A O 1
ATOM 1609 N N . THR C 3 97 ? 27.548 -17.906 -56.650 1.00 103.45 186 THR A N 1
ATOM 1610 C CA . THR C 3 97 ? 27.342 -19.306 -57.127 1.00 103.33 186 THR A CA 1
ATOM 1611 C C . THR C 3 97 ? 26.046 -19.863 -57.832 1.00 105.31 186 THR A C 1
ATOM 1612 O O . THR C 3 97 ? 25.113 -19.078 -58.254 1.00 106.72 186 THR A O 1
ATOM 1616 N N . VAL C 3 98 ? 26.040 -21.227 -57.959 1.00 106.18 187 VAL A N 1
ATOM 1617 C CA . VAL C 3 98 ? 25.017 -22.094 -58.669 1.00 106.69 187 VAL A CA 1
ATOM 1618 C C . VAL C 3 98 ? 24.409 -23.261 -57.836 1.00 107.11 187 VAL A C 1
ATOM 1619 O O . VAL C 3 98 ? 25.107 -24.263 -57.498 1.00 108.25 187 VAL A O 1
ATOM 1623 N N . MET C 3 142 ? 27.285 -31.572 -36.461 1.00 107.46 231 MET A N 1
ATOM 1624 C CA . MET C 3 142 ? 26.623 -32.941 -36.601 1.00 107.29 231 MET A CA 1
ATOM 1625 C C . MET C 3 142 ? 25.032 -33.021 -37.139 1.00 104.98 231 MET A C 1
ATOM 1626 O O . MET C 3 142 ? 24.358 -34.134 -37.201 1.00 103.75 231 MET A O 1
ATOM 1631 N N . ARG C 3 143 ? 24.494 -31.832 -37.487 1.00 102.37 232 ARG A N 1
ATOM 1632 C CA . ARG C 3 143 ? 23.010 -31.561 -37.434 1.00 99.79 232 ARG A CA 1
ATOM 1633 C C . ARG C 3 143 ? 22.698 -30.324 -38.306 1.00 96.50 232 ARG A C 1
ATOM 1634 O O . ARG C 3 143 ? 23.601 -29.429 -38.458 1.00 96.63 232 ARG A O 1
ATOM 1642 N N . ARG C 3 144 ? 21.465 -30.399 -38.907 1.00 91.36 233 ARG A N 1
ATOM 1643 C CA . ARG C 3 144 ? 21.024 -29.665 -40.062 1.00 85.38 233 ARG A CA 1
ATOM 1644 C C . ARG C 3 144 ? 20.122 -28.747 -39.401 1.00 81.31 233 ARG A C 1
ATOM 1645 O O . ARG C 3 144 ? 19.180 -29.129 -38.680 1.00 84.04 233 ARG A O 1
ATOM 1653 N N . ASN C 3 145 ? 20.433 -27.486 -39.555 1.00 74.68 234 ASN A N 1
ATOM 1654 C CA . ASN C 3 145 ? 19.531 -26.426 -39.151 1.00 66.13 234 ASN A CA 1
ATOM 1655 C C . ASN C 3 145 ? 18.119 -26.672 -39.475 1.00 62.82 234 ASN A C 1
ATOM 1656 O O . ASN C 3 145 ? 17.608 -27.566 -40.307 1.00 63.17 234 ASN A O 1
ATOM 1661 N N . ARG C 3 146 ? 17.430 -25.791 -38.897 1.00 59.08 235 ARG A N 1
ATOM 1662 C CA . ARG C 3 146 ? 15.984 -25.850 -39.062 1.00 58.75 235 ARG A CA 1
ATOM 1663 C C . ARG C 3 146 ? 15.246 -24.591 -39.495 1.00 55.85 235 ARG A C 1
ATOM 1664 O O . ARG C 3 146 ? 15.655 -23.478 -39.158 1.00 55.17 235 ARG A O 1
ATOM 1672 N N . PHE C 3 147 ? 14.109 -24.760 -40.159 1.00 52.61 236 PHE A N 1
ATOM 1673 C CA . PHE C 3 147 ? 13.606 -23.616 -40.911 1.00 50.95 236 PHE A CA 1
ATOM 1674 C C . PHE C 3 147 ? 13.125 -22.511 -40.042 1.00 48.63 236 PHE A C 1
ATOM 1675 O O . PHE C 3 147 ? 12.715 -22.791 -39.023 1.00 49.29 236 PHE A O 1
ATOM 1683 N N . LYS C 3 148 ? 13.122 -21.257 -40.445 1.00 46.85 237 LYS A N 1
ATOM 1684 C CA . LYS C 3 148 ? 12.569 -20.254 -39.615 1.00 46.95 237 LYS A CA 1
ATOM 1685 C C . LYS C 3 148 ? 11.965 -19.205 -40.353 1.00 46.48 237 LYS A C 1
ATOM 1686 O O . LYS C 3 148 ? 12.662 -18.555 -40.998 1.00 46.49 237 LYS A O 1
ATOM 1692 N N . TRP C 3 149 ? 10.670 -18.981 -40.224 1.00 47.40 238 TRP A N 1
ATOM 1693 C CA . TRP C 3 149 ? 10.071 -17.886 -40.933 1.00 48.68 238 TRP A CA 1
ATOM 1694 C C . TRP C 3 149 ? 10.531 -16.499 -40.448 1.00 49.95 238 TRP A C 1
ATOM 1695 O O . TRP C 3 149 ? 10.863 -16.301 -39.324 1.00 50.66 238 TRP A O 1
ATOM 1706 N N . GLY C 3 150 ? 10.563 -15.536 -41.344 1.00 51.54 239 GLY A N 1
ATOM 1707 C CA . GLY C 3 150 ? 11.312 -14.272 -41.200 1.00 51.05 239 GLY A CA 1
ATOM 1708 C C . GLY C 3 150 ? 10.150 -13.293 -41.256 1.00 54.40 239 GLY A C 1
ATOM 1709 O O . GLY C 3 150 ? 8.949 -13.650 -41.708 1.00 53.86 239 GLY A O 1
ATOM 1710 N N . PRO C 3 151 ? 10.348 -12.088 -40.749 1.00 55.53 240 PRO A N 1
ATOM 1711 C CA . PRO C 3 151 ? 9.192 -11.167 -40.567 1.00 56.97 240 PRO A CA 1
ATOM 1712 C C . PRO C 3 151 ? 8.565 -10.922 -41.894 1.00 57.30 240 PRO A C 1
ATOM 1713 O O . PRO C 3 151 ? 7.326 -11.074 -42.071 1.00 58.59 240 PRO A O 1
ATOM 1717 N N . ALA C 3 152 ? 9.446 -10.583 -42.815 1.00 56.07 241 ALA A N 1
ATOM 1718 C CA . ALA C 3 152 ? 9.024 -10.488 -44.163 1.00 55.53 241 ALA A CA 1
ATOM 1719 C C . ALA C 3 152 ? 7.920 -11.447 -44.636 1.00 53.80 241 ALA A C 1
ATOM 1720 O O . ALA C 3 152 ? 6.806 -11.146 -44.971 1.00 52.65 241 ALA A O 1
ATOM 1722 N N . SER C 3 153 ? 8.401 -12.622 -44.783 1.00 53.65 242 SER A N 1
ATOM 1723 C CA . SER C 3 153 ? 7.668 -13.766 -45.226 1.00 54.87 242 SER A CA 1
ATOM 1724 C C . SER C 3 153 ? 6.577 -13.794 -44.345 1.00 55.64 242 SER A C 1
ATOM 1725 O O . SER C 3 153 ? 5.600 -14.219 -44.696 1.00 56.25 242 SER A O 1
ATOM 1728 N N . GLN C 3 154 ? 6.709 -13.278 -43.174 1.00 57.79 243 GLN A N 1
ATOM 1729 C CA . GLN C 3 154 ? 5.623 -13.483 -42.289 1.00 61.29 243 GLN A CA 1
ATOM 1730 C C . GLN C 3 154 ? 4.448 -12.527 -42.382 1.00 62.52 243 GLN A C 1
ATOM 1731 O O . GLN C 3 154 ? 3.324 -12.755 -41.971 1.00 59.53 243 GLN A O 1
ATOM 1737 N N . GLN C 3 155 ? 4.831 -11.347 -42.821 1.00 66.21 244 GLN A N 1
ATOM 1738 C CA . GLN C 3 155 ? 3.978 -10.187 -42.865 1.00 69.39 244 GLN A CA 1
ATOM 1739 C C . GLN C 3 155 ? 2.851 -10.477 -43.808 1.00 71.25 244 GLN A C 1
ATOM 1740 O O . GLN C 3 155 ? 1.614 -10.501 -43.575 1.00 72.69 244 GLN A O 1
ATOM 1746 N N . ILE C 3 156 ? 3.358 -10.797 -44.937 1.00 71.95 245 ILE A N 1
ATOM 1747 C CA . ILE C 3 156 ? 2.518 -11.017 -46.004 1.00 70.71 245 ILE A CA 1
ATOM 1748 C C . ILE C 3 156 ? 1.951 -12.304 -45.672 1.00 67.02 245 ILE A C 1
ATOM 1749 O O . ILE C 3 156 ? 0.964 -12.613 -46.131 1.00 64.53 245 ILE A O 1
ATOM 1754 N N . LEU C 3 157 ? 2.494 -13.034 -44.794 1.00 65.80 246 LEU A N 1
ATOM 1755 C CA . LEU C 3 157 ? 1.640 -14.122 -44.584 1.00 68.46 246 LEU A CA 1
ATOM 1756 C C . LEU C 3 157 ? 0.365 -13.811 -43.823 1.00 70.37 246 LEU A C 1
ATOM 1757 O O . LEU C 3 157 ? -0.736 -14.277 -44.142 1.00 67.09 246 LEU A O 1
ATOM 1762 N N . TYR C 3 158 ? 0.555 -13.078 -42.752 1.00 74.66 247 TYR A N 1
ATOM 1763 C CA . TYR C 3 158 ? -0.583 -12.707 -42.013 1.00 80.00 247 TYR A CA 1
ATOM 1764 C C . TYR C 3 158 ? -1.583 -11.837 -42.867 1.00 83.09 247 TYR A C 1
ATOM 1765 O O . TYR C 3 158 ? -2.836 -11.937 -42.563 1.00 85.72 247 TYR A O 1
ATOM 1774 N N . GLN C 3 159 ? -1.127 -10.999 -43.836 1.00 83.02 248 GLN A N 1
ATOM 1775 C CA . GLN C 3 159 ? -2.097 -10.508 -44.814 1.00 84.10 248 GLN A CA 1
ATOM 1776 C C . GLN C 3 159 ? -2.877 -11.659 -45.603 1.00 83.22 248 GLN A C 1
ATOM 1777 O O . GLN C 3 159 ? -4.131 -11.910 -45.510 1.00 83.40 248 GLN A O 1
ATOM 1783 N N . ALA C 3 160 ? -2.170 -12.338 -46.440 1.00 80.62 249 ALA A N 1
ATOM 1784 C CA . ALA C 3 160 ? -2.859 -13.237 -47.195 1.00 78.97 249 ALA A CA 1
ATOM 1785 C C . ALA C 3 160 ? -3.780 -14.096 -46.333 1.00 80.99 249 ALA A C 1
ATOM 1786 O O . ALA C 3 160 ? -4.669 -14.905 -46.795 1.00 78.02 249 ALA A O 1
ATOM 1788 N N . TYR C 3 161 ? -3.589 -13.985 -45.033 1.00 84.68 250 TYR A N 1
ATOM 1789 C CA . TYR C 3 161 ? -4.421 -14.864 -44.181 1.00 87.75 250 TYR A CA 1
ATOM 1790 C C . TYR C 3 161 ? -5.908 -14.517 -43.803 1.00 90.38 250 TYR A C 1
ATOM 1791 O O . TYR C 3 161 ? -6.909 -15.407 -43.881 1.00 91.00 250 TYR A O 1
ATOM 1800 N N . ASP C 3 162 ? -6.027 -13.308 -43.249 1.00 92.71 251 ASP A N 1
ATOM 1801 C CA . ASP C 3 162 ? -7.326 -12.839 -42.727 1.00 95.98 251 ASP A CA 1
ATOM 1802 C C . ASP C 3 162 ? -8.076 -12.643 -44.093 1.00 96.99 251 ASP A C 1
ATOM 1803 O O . ASP C 3 162 ? -9.242 -12.102 -44.181 1.00 98.61 251 ASP A O 1
ATOM 1808 N N . ARG C 3 163 ? -7.342 -13.024 -45.157 1.00 97.14 252 ARG A N 1
ATOM 1809 C CA . ARG C 3 163 ? -7.907 -13.119 -46.456 1.00 97.47 252 ARG A CA 1
ATOM 1810 C C . ARG C 3 163 ? -8.321 -14.568 -46.880 1.00 99.02 252 ARG A C 1
ATOM 1811 O O . ARG C 3 163 ? -9.339 -14.637 -47.377 1.00 101.85 252 ARG A O 1
ATOM 1819 N N . GLN C 3 164 ? -7.677 -15.724 -46.706 1.00 100.08 253 GLN A N 1
ATOM 1820 C CA . GLN C 3 164 ? -8.361 -17.020 -47.132 1.00 99.98 253 GLN A CA 1
ATOM 1821 C C . GLN C 3 164 ? -7.879 -18.220 -46.283 1.00 100.38 253 GLN A C 1
ATOM 1822 O O . GLN C 3 164 ? -6.708 -18.626 -46.302 1.00 99.36 253 GLN A O 1
ATOM 1828 N N . LYS C 3 165 ? -8.802 -18.710 -45.461 1.00 101.96 254 LYS A N 1
ATOM 1829 C CA . LYS C 3 165 ? -8.496 -19.641 -44.336 1.00 101.64 254 LYS A CA 1
ATOM 1830 C C . LYS C 3 165 ? -7.810 -20.784 -44.940 1.00 98.76 254 LYS A C 1
ATOM 1831 O O . LYS C 3 165 ? -6.874 -21.253 -44.366 1.00 97.40 254 LYS A O 1
ATOM 1837 N N . ASN C 3 166 ? -8.279 -21.255 -46.083 1.00 96.79 255 ASN A N 1
ATOM 1838 C CA . ASN C 3 166 ? -7.581 -22.408 -46.575 1.00 96.13 255 ASN A CA 1
ATOM 1839 C C . ASN C 3 166 ? -7.128 -22.333 -47.986 1.00 96.79 255 ASN A C 1
ATOM 1840 O O . ASN C 3 166 ? -7.941 -22.683 -48.861 1.00 98.70 255 ASN A O 1
ATOM 1845 N N . PRO C 3 167 ? -5.845 -22.038 -48.208 1.00 95.85 256 PRO A N 1
ATOM 1846 C CA . PRO C 3 167 ? -5.218 -21.863 -49.548 1.00 94.87 256 PRO A CA 1
ATOM 1847 C C . PRO C 3 167 ? -4.978 -23.114 -50.330 1.00 94.25 256 PRO A C 1
ATOM 1848 O O . PRO C 3 167 ? -4.511 -24.154 -49.729 1.00 93.57 256 PRO A O 1
ATOM 1852 N N . SER C 3 168 ? -5.347 -23.072 -51.622 1.00 93.48 257 SER A N 1
ATOM 1853 C CA . SER C 3 168 ? -5.221 -24.389 -52.226 1.00 92.48 257 SER A CA 1
ATOM 1854 C C . SER C 3 168 ? -4.084 -24.222 -53.074 1.00 89.36 257 SER A C 1
ATOM 1855 O O . SER C 3 168 ? -3.808 -23.099 -53.462 1.00 88.79 257 SER A O 1
ATOM 1858 N N . LYS C 3 169 ? -3.421 -25.360 -53.049 1.00 85.76 258 LYS A N 1
ATOM 1859 C CA . LYS C 3 169 ? -2.069 -25.586 -53.515 1.00 82.39 258 LYS A CA 1
ATOM 1860 C C . LYS C 3 169 ? -1.602 -24.516 -54.460 1.00 83.83 258 LYS A C 1
ATOM 1861 O O . LYS C 3 169 ? -0.534 -23.930 -54.271 1.00 83.03 258 LYS A O 1
ATOM 1867 N N . GLU C 3 170 ? -2.355 -24.230 -55.479 1.00 86.58 259 GLU A N 1
ATOM 1868 C CA . GLU C 3 170 ? -1.938 -23.167 -56.361 1.00 90.43 259 GLU A CA 1
ATOM 1869 C C . GLU C 3 170 ? -1.662 -21.963 -55.499 1.00 89.06 259 GLU A C 1
ATOM 1870 O O . GLU C 3 170 ? -0.572 -21.377 -55.481 1.00 87.85 259 GLU A O 1
ATOM 1876 N N . GLU C 3 171 ? -2.691 -21.639 -54.756 1.00 87.77 260 GLU A N 1
ATOM 1877 C CA . GLU C 3 171 ? -2.730 -20.530 -53.884 1.00 85.62 260 GLU A CA 1
ATOM 1878 C C . GLU C 3 171 ? -1.479 -20.369 -53.050 1.00 83.42 260 GLU A C 1
ATOM 1879 O O . GLU C 3 171 ? -0.680 -19.464 -53.265 1.00 82.46 260 GLU A O 1
ATOM 1885 N N . ARG C 3 172 ? -1.378 -21.285 -52.100 1.00 79.85 261 ARG A N 1
ATOM 1886 C CA . ARG C 3 172 ? -0.191 -21.213 -51.318 1.00 74.98 261 ARG A CA 1
ATOM 1887 C C . ARG C 3 172 ? 0.889 -20.876 -52.360 1.00 72.34 261 ARG A C 1
ATOM 1888 O O . ARG C 3 172 ? 1.321 -19.740 -52.462 1.00 70.69 261 ARG A O 1
ATOM 1896 N N . GLU C 3 173 ? 1.317 -21.875 -53.138 1.00 70.94 262 GLU A N 1
ATOM 1897 C CA . GLU C 3 173 ? 2.413 -21.819 -54.168 1.00 71.75 262 GLU A CA 1
ATOM 1898 C C . GLU C 3 173 ? 2.891 -20.424 -54.647 1.00 70.19 262 GLU A C 1
ATOM 1899 O O . GLU C 3 173 ? 4.066 -20.202 -54.906 1.00 67.05 262 GLU A O 1
ATOM 1905 N N . ALA C 3 174 ? 1.923 -19.533 -54.745 1.00 70.48 263 ALA A N 1
ATOM 1906 C CA . ALA C 3 174 ? 2.153 -18.193 -55.154 1.00 70.04 263 ALA A CA 1
ATOM 1907 C C . ALA C 3 174 ? 3.107 -17.579 -54.154 1.00 68.23 263 ALA A C 1
ATOM 1908 O O . ALA C 3 174 ? 4.132 -17.001 -54.501 1.00 68.65 263 ALA A O 1
ATOM 1910 N N . LEU C 3 175 ? 2.658 -17.702 -52.899 1.00 64.61 264 LEU A N 1
ATOM 1911 C CA . LEU C 3 175 ? 3.279 -17.186 -51.723 1.00 58.50 264 LEU A CA 1
ATOM 1912 C C . LEU C 3 175 ? 4.691 -17.722 -51.552 1.00 56.51 264 LEU A C 1
ATOM 1913 O O . LEU C 3 175 ? 5.634 -16.998 -51.214 1.00 56.52 264 LEU A O 1
ATOM 1918 N N . VAL C 3 176 ? 4.863 -18.982 -51.816 1.00 53.94 265 VAL A N 1
ATOM 1919 C CA . VAL C 3 176 ? 6.196 -19.534 -51.730 1.00 51.47 265 VAL A CA 1
ATOM 1920 C C . VAL C 3 176 ? 7.159 -18.663 -52.512 1.00 55.46 265 VAL A C 1
ATOM 1921 O O . VAL C 3 176 ? 8.305 -18.496 -52.114 1.00 53.19 265 VAL A O 1
ATOM 1925 N N . GLU C 3 177 ? 6.687 -18.065 -53.594 1.00 61.33 266 GLU A N 1
ATOM 1926 C CA . GLU C 3 177 ? 7.549 -17.243 -54.425 1.00 68.44 266 GLU A CA 1
ATOM 1927 C C . GLU C 3 177 ? 7.546 -15.762 -53.960 1.00 69.84 266 GLU A C 1
ATOM 1928 O O . GLU C 3 177 ? 8.513 -15.040 -54.212 1.00 71.03 266 GLU A O 1
ATOM 1934 N N . GLU C 3 178 ? 6.484 -15.352 -53.261 1.00 70.05 267 GLU A N 1
ATOM 1935 C CA . GLU C 3 178 ? 6.390 -14.020 -52.669 1.00 70.29 267 GLU A CA 1
ATOM 1936 C C . GLU C 3 178 ? 7.424 -13.859 -51.567 1.00 71.47 267 GLU A C 1
ATOM 1937 O O . GLU C 3 178 ? 8.306 -13.001 -51.644 1.00 73.88 267 GLU A O 1
ATOM 1943 N N . CYS C 3 179 ? 7.297 -14.697 -50.513 1.00 69.09 268 CYS A N 1
ATOM 1944 C CA . CYS C 3 179 ? 8.249 -14.671 -49.398 1.00 66.89 268 CYS A CA 1
ATOM 1945 C C . CYS C 3 179 ? 9.635 -14.818 -49.955 1.00 67.37 268 CYS A C 1
ATOM 1946 O O . CYS C 3 179 ? 10.456 -13.889 -49.900 1.00 66.39 268 CYS A O 1
ATOM 1949 N N . ASN C 3 180 ? 9.888 -15.968 -50.520 1.00 66.54 269 ASN A N 1
ATOM 1950 C CA . ASN C 3 180 ? 11.123 -16.295 -51.151 1.00 65.89 269 ASN A CA 1
ATOM 1951 C C . ASN C 3 180 ? 11.856 -15.154 -51.823 1.00 67.37 269 ASN A C 1
ATOM 1952 O O . ASN C 3 180 ? 13.079 -15.152 -51.924 1.00 65.51 269 ASN A O 1
ATOM 1957 N N . ARG C 3 181 ? 11.098 -14.175 -52.286 1.00 69.86 270 ARG A N 1
ATOM 1958 C CA . ARG C 3 181 ? 11.698 -13.107 -53.064 1.00 73.78 270 ARG A CA 1
ATOM 1959 C C . ARG C 3 181 ? 12.055 -12.253 -51.948 1.00 74.77 270 ARG A C 1
ATOM 1960 O O . ARG C 3 181 ? 13.177 -11.655 -51.930 1.00 74.99 270 ARG A O 1
ATOM 1968 N N . ALA C 3 182 ? 11.081 -12.150 -50.992 1.00 75.03 271 ALA A N 1
ATOM 1969 C CA . ALA C 3 182 ? 11.216 -11.060 -49.960 1.00 73.69 271 ALA A CA 1
ATOM 1970 C C . ALA C 3 182 ? 12.405 -11.294 -49.048 1.00 72.99 271 ALA A C 1
ATOM 1971 O O . ALA C 3 182 ? 13.317 -10.457 -49.031 1.00 73.66 271 ALA A O 1
ATOM 1973 N N . GLU C 3 183 ? 12.483 -12.497 -48.468 1.00 71.14 272 GLU A N 1
ATOM 1974 C CA . GLU C 3 183 ? 13.771 -13.085 -48.001 1.00 70.03 272 GLU A CA 1
ATOM 1975 C C . GLU C 3 183 ? 15.072 -12.668 -48.791 1.00 69.16 272 GLU A C 1
ATOM 1976 O O . GLU C 3 183 ? 16.209 -12.403 -48.146 1.00 68.50 272 GLU A O 1
ATOM 1982 N N . CYS C 3 184 ? 14.919 -12.549 -50.139 1.00 66.21 273 CYS A N 1
ATOM 1983 C CA . CYS C 3 184 ? 16.110 -12.174 -50.850 1.00 64.78 273 CYS A CA 1
ATOM 1984 C C . CYS C 3 184 ? 16.440 -10.660 -50.840 1.00 63.05 273 CYS A C 1
ATOM 1985 O O . CYS C 3 184 ? 17.640 -10.200 -50.918 1.00 59.15 273 CYS A O 1
ATOM 1988 N N . LEU C 3 185 ? 15.356 -9.913 -50.739 1.00 61.93 274 LEU A N 1
ATOM 1989 C CA . LEU C 3 185 ? 15.586 -8.545 -50.525 1.00 62.94 274 LEU A CA 1
ATOM 1990 C C . LEU C 3 185 ? 16.443 -8.388 -49.256 1.00 64.69 274 LEU A C 1
ATOM 1991 O O . LEU C 3 185 ? 17.563 -7.661 -49.232 1.00 66.07 274 LEU A O 1
ATOM 1996 N N . GLN C 3 186 ? 15.925 -9.034 -48.195 1.00 63.87 275 GLN A N 1
ATOM 1997 C CA . GLN C 3 186 ? 16.413 -8.755 -46.847 1.00 62.80 275 GLN A CA 1
ATOM 1998 C C . GLN C 3 186 ? 17.950 -8.895 -46.792 1.00 61.63 275 GLN A C 1
ATOM 1999 O O . GLN C 3 186 ? 18.633 -8.196 -46.024 1.00 60.77 275 GLN A O 1
ATOM 2005 N N . ARG C 3 187 ? 18.459 -9.850 -47.554 1.00 60.02 276 ARG A N 1
ATOM 2006 C CA . ARG C 3 187 ? 19.790 -10.110 -47.304 1.00 60.18 276 ARG A CA 1
ATOM 2007 C C . ARG C 3 187 ? 20.557 -9.548 -48.469 1.00 62.70 276 ARG A C 1
ATOM 2008 O O . ARG C 3 187 ? 21.748 -9.952 -48.750 1.00 63.86 276 ARG A O 1
ATOM 2016 N N . GLY C 3 188 ? 19.896 -8.580 -49.123 1.00 64.39 277 GLY A N 1
ATOM 2017 C CA . GLY C 3 188 ? 20.445 -7.785 -50.265 1.00 65.84 277 GLY A CA 1
ATOM 2018 C C . GLY C 3 188 ? 21.028 -8.634 -51.412 1.00 66.45 277 GLY A C 1
ATOM 2019 O O . GLY C 3 188 ? 22.239 -8.590 -51.708 1.00 65.30 277 GLY A O 1
ATOM 2020 N N . VAL C 3 189 ? 20.121 -9.435 -52.100 1.00 68.14 278 VAL A N 1
ATOM 2021 C CA . VAL C 3 189 ? 20.485 -10.358 -53.230 1.00 69.93 278 VAL A CA 1
ATOM 2022 C C . VAL C 3 189 ? 19.466 -10.534 -54.332 1.00 72.58 278 VAL A C 1
ATOM 2023 O O . VAL C 3 189 ? 18.392 -9.922 -54.342 1.00 75.91 278 VAL A O 1
ATOM 2027 N N . SER C 3 190 ? 19.791 -11.401 -55.228 1.00 70.85 279 SER A N 1
ATOM 2028 C CA . SER C 3 190 ? 18.852 -11.457 -56.325 1.00 70.37 279 SER A CA 1
ATOM 2029 C C . SER C 3 190 ? 17.770 -12.531 -56.181 1.00 67.83 279 SER A C 1
ATOM 2030 O O . SER C 3 190 ? 18.066 -13.670 -55.831 1.00 67.87 279 SER A O 1
ATOM 2033 N N . PRO C 3 191 ? 16.536 -12.148 -56.471 1.00 64.45 280 PRO A N 1
ATOM 2034 C CA . PRO C 3 191 ? 15.420 -13.035 -56.501 1.00 65.17 280 PRO A CA 1
ATOM 2035 C C . PRO C 3 191 ? 15.868 -14.309 -57.227 1.00 66.36 280 PRO A C 1
ATOM 2036 O O . PRO C 3 191 ? 15.137 -15.306 -57.239 1.00 67.75 280 PRO A O 1
ATOM 2040 N N . SER C 3 192 ? 17.011 -14.257 -57.872 1.00 68.63 281 SER A N 1
ATOM 2041 C CA . SER C 3 192 ? 17.509 -15.446 -58.487 1.00 71.97 281 SER A CA 1
ATOM 2042 C C . SER C 3 192 ? 18.190 -16.184 -57.417 1.00 72.91 281 SER A C 1
ATOM 2043 O O . SER C 3 192 ? 18.792 -15.629 -56.493 1.00 71.06 281 SER A O 1
ATOM 2046 N N . LYS C 3 193 ? 18.075 -17.465 -57.566 1.00 74.18 282 LYS A N 1
ATOM 2047 C CA . LYS C 3 193 ? 18.676 -18.330 -56.612 1.00 76.37 282 LYS A CA 1
ATOM 2048 C C . LYS C 3 193 ? 18.482 -17.855 -55.232 1.00 75.84 282 LYS A C 1
ATOM 2049 O O . LYS C 3 193 ? 19.407 -17.563 -54.476 1.00 74.33 282 LYS A O 1
ATOM 2055 N N . ALA C 3 194 ? 17.203 -17.804 -54.920 1.00 72.12 283 ALA A N 1
ATOM 2056 C CA . ALA C 3 194 ? 16.877 -17.605 -53.561 1.00 67.07 283 ALA A CA 1
ATOM 2057 C C . ALA C 3 194 ? 17.198 -18.984 -53.014 1.00 65.33 283 ALA A C 1
ATOM 2058 O O . ALA C 3 194 ? 16.875 -19.331 -51.866 1.00 65.52 283 ALA A O 1
ATOM 2060 N N . HIS C 3 195 ? 17.810 -19.769 -53.882 1.00 65.62 284 HIS A N 1
ATOM 2061 C CA . HIS C 3 195 ? 18.260 -21.090 -53.544 1.00 66.97 284 HIS A CA 1
ATOM 2062 C C . HIS C 3 195 ? 19.351 -20.967 -52.501 1.00 63.42 284 HIS A C 1
ATOM 2063 O O . HIS C 3 195 ? 19.645 -21.916 -51.782 1.00 63.86 284 HIS A O 1
ATOM 2070 N N . GLY C 3 196 ? 19.944 -19.799 -52.355 1.00 59.73 285 GLY A N 1
ATOM 2071 C CA . GLY C 3 196 ? 20.993 -19.688 -51.350 1.00 58.33 285 GLY A CA 1
ATOM 2072 C C . GLY C 3 196 ? 20.494 -19.556 -49.886 1.00 56.58 285 GLY A C 1
ATOM 2073 O O . GLY C 3 196 ? 21.312 -19.636 -48.956 1.00 57.96 285 GLY A O 1
ATOM 2074 N N . LEU C 3 197 ? 19.176 -19.355 -49.680 1.00 52.84 286 LEU A N 1
ATOM 2075 C CA . LEU C 3 197 ? 18.584 -19.115 -48.483 1.00 50.16 286 LEU A CA 1
ATOM 2076 C C . LEU C 3 197 ? 18.687 -20.347 -47.641 1.00 52.06 286 LEU A C 1
ATOM 2077 O O . LEU C 3 197 ? 18.828 -20.211 -46.332 1.00 53.65 286 LEU A O 1
ATOM 2082 N N . GLY C 3 198 ? 18.533 -21.472 -48.389 1.00 51.58 287 GLY A N 1
ATOM 2083 C CA . GLY C 3 198 ? 19.152 -22.733 -48.122 1.00 52.78 287 GLY A CA 1
ATOM 2084 C C . GLY C 3 198 ? 18.192 -23.336 -47.237 1.00 53.42 287 GLY A C 1
ATOM 2085 O O . GLY C 3 198 ? 17.140 -23.768 -47.795 1.00 53.40 287 GLY A O 1
ATOM 2086 N N . SER C 3 199 ? 18.528 -23.270 -45.932 1.00 53.18 288 SER A N 1
ATOM 2087 C CA . SER C 3 199 ? 17.643 -23.760 -44.990 1.00 54.22 288 SER A CA 1
ATOM 2088 C C . SER C 3 199 ? 16.364 -23.016 -44.687 1.00 54.70 288 SER A C 1
ATOM 2089 O O . SER C 3 199 ? 15.272 -23.593 -44.275 1.00 57.09 288 SER A O 1
ATOM 2092 N N . ASN C 3 200 ? 16.492 -21.740 -44.747 1.00 52.78 289 ASN A N 1
ATOM 2093 C CA . ASN C 3 200 ? 15.483 -20.981 -44.286 1.00 52.07 289 ASN A CA 1
ATOM 2094 C C . ASN C 3 200 ? 14.772 -20.789 -45.571 1.00 53.41 289 ASN A C 1
ATOM 2095 O O . ASN C 3 200 ? 13.758 -20.034 -45.579 1.00 55.01 289 ASN A O 1
ATOM 2100 N N . LEU C 3 201 ? 15.202 -21.483 -46.650 1.00 52.73 290 LEU A N 1
ATOM 2101 C CA . LEU C 3 201 ? 14.344 -21.567 -47.824 1.00 53.03 290 LEU A CA 1
ATOM 2102 C C . LEU C 3 201 ? 12.812 -21.848 -47.638 1.00 52.48 290 LEU A C 1
ATOM 2103 O O . LEU C 3 201 ? 12.542 -22.914 -47.053 1.00 53.57 290 LEU A O 1
ATOM 2108 N N . VAL C 3 202 ? 11.853 -21.061 -48.219 1.00 50.42 291 VAL A N 1
ATOM 2109 C CA . VAL C 3 202 ? 10.356 -21.338 -48.034 1.00 48.26 291 VAL A CA 1
ATOM 2110 C C . VAL C 3 202 ? 9.890 -22.370 -48.905 1.00 47.90 291 VAL A C 1
ATOM 2111 O O . VAL C 3 202 ? 10.424 -22.470 -50.025 1.00 50.23 291 VAL A O 1
ATOM 2115 N N . THR C 3 203 ? 8.887 -23.079 -48.456 1.00 46.33 292 THR A N 1
ATOM 2116 C CA . THR C 3 203 ? 8.245 -23.993 -49.381 1.00 49.12 292 THR A CA 1
ATOM 2117 C C . THR C 3 203 ? 6.699 -24.190 -49.191 1.00 51.81 292 THR A C 1
ATOM 2118 O O . THR C 3 203 ? 6.058 -23.699 -48.248 1.00 51.74 292 THR A O 1
ATOM 2122 N N . GLU C 3 204 ? 6.090 -24.952 -50.066 1.00 54.61 293 GLU A N 1
ATOM 2123 C CA . GLU C 3 204 ? 4.649 -25.249 -49.893 1.00 57.98 293 GLU A CA 1
ATOM 2124 C C . GLU C 3 204 ? 4.396 -25.885 -48.588 1.00 55.84 293 GLU A C 1
ATOM 2125 O O . GLU C 3 204 ? 3.594 -25.370 -47.719 1.00 54.07 293 GLU A O 1
ATOM 2131 N N . VAL C 3 205 ? 4.943 -27.094 -48.513 1.00 54.13 294 VAL A N 1
ATOM 2132 C CA . VAL C 3 205 ? 4.463 -27.748 -47.366 1.00 52.68 294 VAL A CA 1
ATOM 2133 C C . VAL C 3 205 ? 4.795 -26.802 -46.178 1.00 53.36 294 VAL A C 1
ATOM 2134 O O . VAL C 3 205 ? 4.000 -26.696 -45.208 1.00 55.67 294 VAL A O 1
ATOM 2138 N N . ARG C 3 206 ? 5.901 -26.078 -46.279 1.00 50.16 295 ARG A N 1
ATOM 2139 C CA . ARG C 3 206 ? 6.184 -25.281 -45.229 1.00 49.82 295 ARG A CA 1
ATOM 2140 C C . ARG C 3 206 ? 5.116 -24.155 -44.978 1.00 50.96 295 ARG A C 1
ATOM 2141 O O . ARG C 3 206 ? 4.571 -24.000 -43.854 1.00 53.78 295 ARG A O 1
ATOM 2149 N N . VAL C 3 207 ? 4.849 -23.338 -45.984 1.00 50.13 296 VAL A N 1
ATOM 2150 C CA . VAL C 3 207 ? 3.658 -22.488 -46.015 1.00 49.57 296 VAL A CA 1
ATOM 2151 C C . VAL C 3 207 ? 2.365 -23.311 -45.518 1.00 53.20 296 VAL A C 1
ATOM 2152 O O . VAL C 3 207 ? 1.490 -22.786 -44.764 1.00 52.18 296 VAL A O 1
ATOM 2156 N N . TYR C 3 208 ? 2.260 -24.582 -45.955 1.00 55.06 297 TYR A N 1
ATOM 2157 C CA . TYR C 3 208 ? 1.164 -25.282 -45.573 1.00 57.94 297 TYR A CA 1
ATOM 2158 C C . TYR C 3 208 ? 0.909 -25.249 -44.075 1.00 58.73 297 TYR A C 1
ATOM 2159 O O . TYR C 3 208 ? -0.192 -24.738 -43.536 1.00 62.14 297 TYR A O 1
ATOM 2168 N N . ASN C 3 209 ? 1.856 -25.837 -43.385 1.00 55.33 298 ASN A N 1
ATOM 2169 C CA . ASN C 3 209 ? 1.700 -25.818 -42.015 1.00 52.08 298 ASN A CA 1
ATOM 2170 C C . ASN C 3 209 ? 1.729 -24.472 -41.533 1.00 48.81 298 ASN A C 1
ATOM 2171 O O . ASN C 3 209 ? 1.487 -24.301 -40.452 1.00 47.76 298 ASN A O 1
ATOM 2176 N N . TRP C 3 210 ? 2.086 -23.480 -42.254 1.00 47.94 299 TRP A N 1
ATOM 2177 C CA . TRP C 3 210 ? 1.949 -22.274 -41.559 1.00 52.22 299 TRP A CA 1
ATOM 2178 C C . TRP C 3 210 ? 0.586 -21.744 -41.539 1.00 55.30 299 TRP A C 1
ATOM 2179 O O . TRP C 3 210 ? 0.261 -20.826 -40.893 1.00 57.18 299 TRP A O 1
ATOM 2190 N N . PHE C 3 211 ? -0.265 -22.339 -42.270 1.00 58.03 300 PHE A N 1
ATOM 2191 C CA . PHE C 3 211 ? -1.605 -22.014 -42.117 1.00 58.54 300 PHE A CA 1
ATOM 2192 C C . PHE C 3 211 ? -1.988 -22.787 -41.024 1.00 56.80 300 PHE A C 1
ATOM 2193 O O . PHE C 3 211 ? -2.253 -22.311 -40.023 1.00 55.29 300 PHE A O 1
ATOM 2201 N N . ALA C 3 212 ? -1.963 -24.032 -41.220 1.00 57.56 301 ALA A N 1
ATOM 2202 C CA . ALA C 3 212 ? -2.538 -24.753 -40.191 1.00 60.71 301 ALA A CA 1
ATOM 2203 C C . ALA C 3 212 ? -2.146 -24.414 -38.730 1.00 61.21 301 ALA A C 1
ATOM 2204 O O . ALA C 3 212 ? -2.915 -24.432 -37.864 1.00 59.82 301 ALA A O 1
ATOM 2206 N N . ASN C 3 213 ? -0.951 -24.089 -38.442 1.00 63.28 302 ASN A N 1
ATOM 2207 C CA . ASN C 3 213 ? -0.788 -23.672 -37.107 1.00 67.57 302 ASN A CA 1
ATOM 2208 C C . ASN C 3 213 ? -0.829 -22.191 -37.169 1.00 72.09 302 ASN A C 1
ATOM 2209 O O . ASN C 3 213 ? 0.198 -21.299 -36.916 1.00 72.05 302 ASN A O 1
ATOM 2214 N N . ARG C 3 214 ? -2.055 -21.910 -37.572 1.00 75.83 303 ARG A N 1
ATOM 2215 C CA . ARG C 3 214 ? -2.529 -20.553 -37.632 1.00 78.33 303 ARG A CA 1
ATOM 2216 C C . ARG C 3 214 ? -3.909 -20.723 -37.580 1.00 78.88 303 ARG A C 1
ATOM 2217 O O . ARG C 3 214 ? -4.577 -19.768 -37.261 1.00 80.06 303 ARG A O 1
ATOM 2225 N N . ARG C 3 215 ? -4.323 -21.966 -37.823 1.00 78.94 304 ARG A N 1
ATOM 2226 C CA . ARG C 3 215 ? -5.679 -22.291 -38.000 1.00 78.04 304 ARG A CA 1
ATOM 2227 C C . ARG C 3 215 ? -5.831 -22.840 -36.741 1.00 78.39 304 ARG A C 1
ATOM 2228 O O . ARG C 3 215 ? -6.435 -22.262 -35.826 1.00 77.42 304 ARG A O 1
ATOM 2236 N N . LYS C 3 216 ? -5.169 -23.956 -36.611 1.00 80.54 305 LYS A N 1
ATOM 2237 C CA . LYS C 3 216 ? -5.235 -24.514 -35.257 1.00 82.87 305 LYS A CA 1
ATOM 2238 C C . LYS C 3 216 ? -4.898 -23.618 -34.168 1.00 83.19 305 LYS A C 1
ATOM 2239 O O . LYS C 3 216 ? -4.679 -24.133 -33.232 1.00 85.93 305 LYS A O 1
ATOM 2245 N N . GLU C 3 217 ? -5.044 -22.340 -34.159 1.00 82.79 306 GLU A N 1
ATOM 2246 C CA . GLU C 3 217 ? -4.353 -21.742 -33.111 1.00 83.22 306 GLU A CA 1
ATOM 2247 C C . GLU C 3 217 ? -5.165 -20.580 -32.744 1.00 84.37 306 GLU A C 1
ATOM 2248 O O . GLU C 3 217 ? -4.718 -19.444 -32.435 1.00 82.25 306 GLU A O 1
ATOM 2254 N N . GLU C 3 218 ? -6.435 -20.842 -32.893 1.00 87.70 307 GLU A N 1
ATOM 2255 C CA . GLU C 3 218 ? -7.313 -19.697 -32.711 1.00 92.44 307 GLU A CA 1
ATOM 2256 C C . GLU C 3 218 ? -8.334 -20.187 -31.759 1.00 92.80 307 GLU A C 1
ATOM 2257 O O . GLU C 3 218 ? -9.177 -19.425 -31.260 1.00 94.12 307 GLU A O 1
ATOM 2263 N N . ALA C 3 219 ? -8.276 -21.488 -31.541 1.00 93.21 308 ALA A N 1
ATOM 2264 C CA . ALA C 3 219 ? -8.738 -22.042 -30.238 1.00 91.86 308 ALA A CA 1
ATOM 2265 C C . ALA C 3 219 ? -7.961 -21.627 -28.926 1.00 90.08 308 ALA A C 1
ATOM 2266 O O . ALA C 3 219 ? -7.705 -22.764 -28.487 1.00 90.50 308 ALA A O 1
ATOM 2268 N N . SER D 3 1 ? 4.807 -58.097 -5.170 1.00 45.12 90 SER B N 1
ATOM 2269 C CA . SER D 3 1 ? 4.597 -57.312 -6.322 1.00 49.53 90 SER B CA 1
ATOM 2270 C C . SER D 3 1 ? 3.218 -57.361 -6.740 1.00 50.55 90 SER B C 1
ATOM 2271 O O . SER D 3 1 ? 2.542 -56.690 -6.132 1.00 56.01 90 SER B O 1
ATOM 2274 N N . ILE D 3 2 ? 2.697 -58.031 -7.742 1.00 48.79 91 ILE B N 1
ATOM 2275 C CA . ILE D 3 2 ? 1.202 -57.941 -8.034 1.00 45.72 91 ILE B CA 1
ATOM 2276 C C . ILE D 3 2 ? 0.422 -57.903 -6.851 1.00 47.31 91 ILE B C 1
ATOM 2277 O O . ILE D 3 2 ? -0.605 -57.435 -6.878 1.00 48.03 91 ILE B O 1
ATOM 2282 N N . LEU D 3 3 ? 0.861 -58.473 -5.770 1.00 49.56 92 LEU B N 1
ATOM 2283 C CA . LEU D 3 3 ? 0.143 -58.306 -4.586 1.00 52.83 92 LEU B CA 1
ATOM 2284 C C . LEU D 3 3 ? 0.199 -56.820 -4.113 1.00 57.39 92 LEU B C 1
ATOM 2285 O O . LEU D 3 3 ? -0.783 -56.325 -3.524 1.00 61.71 92 LEU B O 1
ATOM 2290 N N . LYS D 3 4 ? 1.304 -56.073 -4.225 1.00 58.56 93 LYS B N 1
ATOM 2291 C CA . LYS D 3 4 ? 1.203 -54.655 -3.969 1.00 59.16 93 LYS B CA 1
ATOM 2292 C C . LYS D 3 4 ? 0.516 -53.983 -5.126 1.00 57.77 93 LYS B C 1
ATOM 2293 O O . LYS D 3 4 ? -0.272 -53.089 -4.832 1.00 59.54 93 LYS B O 1
ATOM 2299 N N . GLU D 3 5 ? 0.786 -54.377 -6.386 1.00 54.86 94 GLU B N 1
ATOM 2300 C CA . GLU D 3 5 ? 0.085 -53.878 -7.495 1.00 54.16 94 GLU B CA 1
ATOM 2301 C C . GLU D 3 5 ? -1.347 -53.722 -6.941 1.00 55.66 94 GLU B C 1
ATOM 2302 O O . GLU D 3 5 ? -1.812 -52.541 -6.858 1.00 57.24 94 GLU B O 1
ATOM 2308 N N . LEU D 3 6 ? -1.991 -54.809 -6.394 1.00 54.13 95 LEU B N 1
ATOM 2309 C CA . LEU D 3 6 ? -3.350 -54.648 -5.937 1.00 53.72 95 LEU B CA 1
ATOM 2310 C C . LEU D 3 6 ? -3.460 -53.924 -4.711 1.00 54.99 95 LEU B C 1
ATOM 2311 O O . LEU D 3 6 ? -4.264 -53.153 -4.613 1.00 54.64 95 LEU B O 1
ATOM 2316 N N . GLN D 3 7 ? -2.608 -54.200 -3.773 1.00 58.44 96 GLN B N 1
ATOM 2317 C CA . GLN D 3 7 ? -2.609 -53.663 -2.418 1.00 63.73 96 GLN B CA 1
ATOM 2318 C C . GLN D 3 7 ? -2.605 -52.154 -2.509 1.00 66.80 96 GLN B C 1
ATOM 2319 O O . GLN D 3 7 ? -2.503 -51.491 -1.478 1.00 68.34 96 GLN B O 1
ATOM 2325 N N . ALA D 3 8 ? -2.606 -51.612 -3.745 1.00 68.42 97 ALA B N 1
ATOM 2326 C CA . ALA D 3 8 ? -2.561 -50.167 -3.967 1.00 67.46 97 ALA B CA 1
ATOM 2327 C C . ALA D 3 8 ? -3.889 -49.768 -4.455 1.00 67.76 97 ALA B C 1
ATOM 2328 O O . ALA D 3 8 ? -4.412 -48.751 -4.137 1.00 65.32 97 ALA B O 1
ATOM 2330 N N . LEU D 3 9 ? -4.406 -50.567 -5.347 1.00 70.03 98 LEU B N 1
ATOM 2331 C CA . LEU D 3 9 ? -5.565 -50.106 -6.007 1.00 71.95 98 LEU B CA 1
ATOM 2332 C C . LEU D 3 9 ? -6.606 -50.162 -5.001 1.00 73.48 98 LEU B C 1
ATOM 2333 O O . LEU D 3 9 ? -7.655 -49.701 -5.329 1.00 77.06 98 LEU B O 1
ATOM 2338 N N . ASN D 3 10 ? -6.424 -50.745 -3.845 1.00 72.93 99 ASN B N 1
ATOM 2339 C CA . ASN D 3 10 ? -7.699 -50.939 -3.148 1.00 74.35 99 ASN B CA 1
ATOM 2340 C C . ASN D 3 10 ? -8.090 -49.971 -1.997 1.00 76.23 99 ASN B C 1
ATOM 2341 O O . ASN D 3 10 ? -9.289 -49.801 -1.741 1.00 78.40 99 ASN B O 1
ATOM 2346 N N . THR D 3 11 ? -7.107 -49.301 -1.334 1.00 77.22 100 THR B N 1
ATOM 2347 C CA . THR D 3 11 ? -7.384 -48.368 -0.221 1.00 77.52 100 THR B CA 1
ATOM 2348 C C . THR D 3 11 ? -8.607 -47.461 -0.502 1.00 78.91 100 THR B C 1
ATOM 2349 O O . THR D 3 11 ? -9.187 -47.495 -1.585 1.00 77.50 100 THR B O 1
ATOM 2353 N N . GLU D 3 12 ? -9.078 -46.691 0.508 1.00 82.59 101 GLU B N 1
ATOM 2354 C CA . GLU D 3 12 ? -10.316 -45.842 0.378 1.00 87.02 101 GLU B CA 1
ATOM 2355 C C . GLU D 3 12 ? -9.913 -44.559 -0.447 1.00 87.05 101 GLU B C 1
ATOM 2356 O O . GLU D 3 12 ? -10.715 -43.976 -1.164 1.00 88.31 101 GLU B O 1
ATOM 2362 N N . GLU D 3 13 ? -8.562 -44.206 -0.313 1.00 83.94 102 GLU B N 1
ATOM 2363 C CA . GLU D 3 13 ? -7.872 -43.144 -1.042 1.00 80.90 102 GLU B CA 1
ATOM 2364 C C . GLU D 3 13 ? -7.940 -43.580 -2.493 1.00 80.55 102 GLU B C 1
ATOM 2365 O O . GLU D 3 13 ? -8.663 -42.986 -3.287 1.00 81.96 102 GLU B O 1
ATOM 2371 N N . ALA D 3 14 ? -7.217 -44.620 -2.838 1.00 79.67 103 ALA B N 1
ATOM 2372 C CA . ALA D 3 14 ? -7.268 -45.094 -4.173 1.00 80.16 103 ALA B CA 1
ATOM 2373 C C . ALA D 3 14 ? -8.591 -44.768 -4.850 1.00 80.40 103 ALA B C 1
ATOM 2374 O O . ALA D 3 14 ? -8.628 -44.124 -5.904 1.00 80.77 103 ALA B O 1
ATOM 2376 N N . ALA D 3 15 ? -9.701 -45.247 -4.227 1.00 81.61 104 ALA B N 1
ATOM 2377 C CA . ALA D 3 15 ? -11.139 -45.154 -4.743 1.00 84.08 104 ALA B CA 1
ATOM 2378 C C . ALA D 3 15 ? -11.636 -43.708 -4.819 1.00 84.96 104 ALA B C 1
ATOM 2379 O O . ALA D 3 15 ? -11.874 -43.193 -5.922 1.00 85.22 104 ALA B O 1
ATOM 2381 N N . GLU D 3 16 ? -11.812 -43.041 -3.643 1.00 84.80 105 GLU B N 1
ATOM 2382 C CA . GLU D 3 16 ? -11.839 -41.634 -3.603 1.00 84.47 105 GLU B CA 1
ATOM 2383 C C . GLU D 3 16 ? -11.110 -41.128 -4.969 1.00 83.29 105 GLU B C 1
ATOM 2384 O O . GLU D 3 16 ? -11.726 -40.569 -5.891 1.00 84.54 105 GLU B O 1
ATOM 2390 N N . GLN D 3 17 ? -9.847 -41.402 -5.204 1.00 80.07 106 GLN B N 1
ATOM 2391 C CA . GLN D 3 17 ? -9.332 -40.920 -6.417 1.00 76.48 106 GLN B CA 1
ATOM 2392 C C . GLN D 3 17 ? -9.918 -41.452 -7.610 1.00 74.82 106 GLN B C 1
ATOM 2393 O O . GLN D 3 17 ? -10.452 -40.799 -8.306 1.00 72.55 106 GLN B O 1
ATOM 2399 N N . ARG D 3 18 ? -9.875 -42.694 -7.857 1.00 76.31 107 ARG B N 1
ATOM 2400 C CA . ARG D 3 18 ? -10.311 -43.160 -9.193 1.00 77.90 107 ARG B CA 1
ATOM 2401 C C . ARG D 3 18 ? -11.622 -42.467 -9.670 1.00 77.22 107 ARG B C 1
ATOM 2402 O O . ARG D 3 18 ? -12.051 -42.527 -10.903 1.00 76.74 107 ARG B O 1
ATOM 2410 N N . ALA D 3 19 ? -12.235 -41.774 -8.727 1.00 76.32 108 ALA B N 1
ATOM 2411 C CA . ALA D 3 19 ? -13.547 -41.297 -9.056 1.00 77.26 108 ALA B CA 1
ATOM 2412 C C . ALA D 3 19 ? -13.793 -39.798 -9.155 1.00 77.57 108 ALA B C 1
ATOM 2413 O O . ALA D 3 19 ? -14.801 -39.276 -9.731 1.00 77.35 108 ALA B O 1
ATOM 2415 N N . GLU D 3 20 ? -12.924 -39.109 -8.455 1.00 76.34 109 GLU B N 1
ATOM 2416 C CA . GLU D 3 20 ? -12.726 -37.716 -8.642 1.00 73.75 109 GLU B CA 1
ATOM 2417 C C . GLU D 3 20 ? -12.099 -37.623 -9.908 1.00 71.68 109 GLU B C 1
ATOM 2418 O O . GLU D 3 20 ? -12.527 -36.858 -10.621 1.00 71.38 109 GLU B O 1
ATOM 2424 N N . VAL D 3 21 ? -11.140 -38.428 -10.266 1.00 70.43 110 VAL B N 1
ATOM 2425 C CA . VAL D 3 21 ? -10.564 -38.078 -11.502 1.00 72.63 110 VAL B CA 1
ATOM 2426 C C . VAL D 3 21 ? -11.490 -38.479 -12.471 1.00 73.53 110 VAL B C 1
ATOM 2427 O O . VAL D 3 21 ? -11.246 -38.341 -13.675 1.00 74.46 110 VAL B O 1
ATOM 2431 N N . ASP D 3 22 ? -12.562 -39.046 -12.023 1.00 74.48 111 ASP B N 1
ATOM 2432 C CA . ASP D 3 22 ? -13.435 -39.453 -13.091 1.00 75.04 111 ASP B CA 1
ATOM 2433 C C . ASP D 3 22 ? -14.438 -38.416 -13.675 1.00 71.80 111 ASP B C 1
ATOM 2434 O O . ASP D 3 22 ? -14.765 -38.446 -14.829 1.00 67.32 111 ASP B O 1
ATOM 2439 N N . ARG D 3 23 ? -14.840 -37.509 -12.796 1.00 71.43 112 ARG B N 1
ATOM 2440 C CA . ARG D 3 23 ? -15.715 -36.458 -13.091 1.00 71.71 112 ARG B CA 1
ATOM 2441 C C . ARG D 3 23 ? -14.966 -35.355 -13.698 1.00 71.21 112 ARG B C 1
ATOM 2442 O O . ARG D 3 23 ? -15.412 -34.715 -14.607 1.00 71.67 112 ARG B O 1
ATOM 2450 N N . MET D 3 24 ? -13.785 -35.086 -13.214 1.00 70.12 113 MET B N 1
ATOM 2451 C CA . MET D 3 24 ? -12.930 -34.197 -13.968 1.00 68.06 113 MET B CA 1
ATOM 2452 C C . MET D 3 24 ? -13.046 -34.448 -15.494 1.00 67.65 113 MET B C 1
ATOM 2453 O O . MET D 3 24 ? -12.942 -33.495 -16.402 1.00 68.00 113 MET B O 1
ATOM 2458 N N . LEU D 3 25 ? -13.293 -35.710 -15.792 1.00 65.58 114 LEU B N 1
ATOM 2459 C CA . LEU D 3 25 ? -13.227 -35.988 -17.160 1.00 66.07 114 LEU B CA 1
ATOM 2460 C C . LEU D 3 25 ? -14.413 -35.706 -17.768 1.00 66.12 114 LEU B C 1
ATOM 2461 O O . LEU D 3 25 ? -14.500 -35.716 -18.915 1.00 65.39 114 LEU B O 1
ATOM 2466 N N . SER D 3 26 ? -15.431 -35.604 -17.007 1.00 69.26 115 SER B N 1
ATOM 2467 C CA . SER D 3 26 ? -16.769 -35.432 -17.707 1.00 73.75 115 SER B CA 1
ATOM 2468 C C . SER D 3 26 ? -17.152 -34.016 -17.855 1.00 72.82 115 SER B C 1
ATOM 2469 O O . SER D 3 26 ? -17.904 -33.663 -18.716 1.00 73.30 115 SER B O 1
ATOM 2472 N N . GLU D 3 27 ? -16.705 -33.287 -16.871 1.00 72.09 116 GLU B N 1
ATOM 2473 C CA . GLU D 3 27 ? -16.688 -31.961 -16.900 1.00 73.45 116 GLU B CA 1
ATOM 2474 C C . GLU D 3 27 ? -15.717 -31.358 -18.017 1.00 72.50 116 GLU B C 1
ATOM 2475 O O . GLU D 3 27 ? -14.700 -32.036 -18.563 1.00 72.03 116 GLU B O 1
ATOM 2481 N N . ASP D 3 28 ? -15.993 -30.055 -18.281 1.00 70.87 117 ASP B N 1
ATOM 2482 C CA . ASP D 3 28 ? -15.151 -29.205 -19.087 1.00 68.49 117 ASP B CA 1
ATOM 2483 C C . ASP D 3 28 ? -13.614 -29.152 -18.873 1.00 65.35 117 ASP B C 1
ATOM 2484 O O . ASP D 3 28 ? -13.040 -28.489 -17.950 1.00 64.85 117 ASP B O 1
ATOM 2489 N N . PRO D 3 29 ? -12.967 -29.742 -19.837 1.00 62.10 118 PRO B N 1
ATOM 2490 C CA . PRO D 3 29 ? -11.567 -29.861 -19.912 1.00 60.90 118 PRO B CA 1
ATOM 2491 C C . PRO D 3 29 ? -10.925 -28.614 -19.398 1.00 61.06 118 PRO B C 1
ATOM 2492 O O . PRO D 3 29 ? -9.929 -28.707 -18.710 1.00 62.14 118 PRO B O 1
ATOM 2496 N N . TRP D 3 30 ? -11.445 -27.468 -19.734 1.00 60.84 119 TRP B N 1
ATOM 2497 C CA . TRP D 3 30 ? -10.693 -26.343 -19.534 1.00 62.85 119 TRP B CA 1
ATOM 2498 C C . TRP D 3 30 ? -10.926 -25.825 -18.206 1.00 63.51 119 TRP B C 1
ATOM 2499 O O . TRP D 3 30 ? -10.068 -25.268 -17.572 1.00 60.86 119 TRP B O 1
ATOM 2510 N N . ARG D 3 31 ? -12.113 -26.014 -17.754 1.00 66.49 120 ARG B N 1
ATOM 2511 C CA . ARG D 3 31 ? -12.344 -25.487 -16.467 1.00 71.32 120 ARG B CA 1
ATOM 2512 C C . ARG D 3 31 ? -11.427 -26.194 -15.515 1.00 70.27 120 ARG B C 1
ATOM 2513 O O . ARG D 3 31 ? -10.980 -25.557 -14.507 1.00 72.61 120 ARG B O 1
ATOM 2521 N N . ALA D 3 32 ? -11.290 -27.499 -15.710 1.00 66.41 121 ALA B N 1
ATOM 2522 C CA . ALA D 3 32 ? -10.240 -28.206 -15.039 1.00 62.07 121 ALA B CA 1
ATOM 2523 C C . ALA D 3 32 ? -8.766 -27.685 -15.168 1.00 58.47 121 ALA B C 1
ATOM 2524 O O . ALA D 3 32 ? -7.997 -27.498 -14.191 1.00 54.45 121 ALA B O 1
ATOM 2526 N N . ALA D 3 33 ? -8.399 -27.450 -16.391 1.00 55.80 122 ALA B N 1
ATOM 2527 C CA . ALA D 3 33 ? -7.148 -26.855 -16.609 1.00 55.61 122 ALA B CA 1
ATOM 2528 C C . ALA D 3 33 ? -6.766 -25.642 -15.711 1.00 56.36 122 ALA B C 1
ATOM 2529 O O . ALA D 3 33 ? -5.625 -25.385 -15.186 1.00 51.67 122 ALA B O 1
ATOM 2531 N N . LYS D 3 34 ? -7.729 -24.789 -15.645 1.00 58.90 123 LYS B N 1
ATOM 2532 C CA . LYS D 3 34 ? -7.567 -23.683 -14.744 1.00 61.08 123 LYS B CA 1
ATOM 2533 C C . LYS D 3 34 ? -7.227 -24.186 -13.282 1.00 61.25 123 LYS B C 1
ATOM 2534 O O . LYS D 3 34 ? -6.070 -23.999 -12.789 1.00 65.76 123 LYS B O 1
ATOM 2540 N N . MET D 3 35 ? -8.213 -24.766 -12.600 1.00 56.05 124 MET B N 1
ATOM 2541 C CA . MET D 3 35 ? -8.036 -25.346 -11.388 1.00 52.72 124 MET B CA 1
ATOM 2542 C C . MET D 3 35 ? -6.621 -25.728 -11.047 1.00 48.98 124 MET B C 1
ATOM 2543 O O . MET D 3 35 ? -5.966 -25.306 -10.035 1.00 45.93 124 MET B O 1
ATOM 2548 N N . ILE D 3 36 ? -6.118 -26.518 -11.978 1.00 46.38 125 ILE B N 1
ATOM 2549 C CA . ILE D 3 36 ? -4.862 -27.170 -11.736 1.00 43.92 125 ILE B CA 1
ATOM 2550 C C . ILE D 3 36 ? -3.747 -26.241 -11.822 1.00 43.49 125 ILE B C 1
ATOM 2551 O O . ILE D 3 36 ? -2.843 -26.273 -11.030 1.00 41.81 125 ILE B O 1
ATOM 2556 N N . LYS D 3 37 ? -3.762 -25.511 -12.908 1.00 44.09 126 LYS B N 1
ATOM 2557 C CA . LYS D 3 37 ? -2.712 -24.593 -13.067 1.00 45.92 126 LYS B CA 1
ATOM 2558 C C . LYS D 3 37 ? -2.785 -23.634 -11.860 1.00 46.99 126 LYS B C 1
ATOM 2559 O O . LYS D 3 37 ? -1.728 -23.080 -11.329 1.00 48.37 126 LYS B O 1
ATOM 2565 N N . GLY D 3 38 ? -4.041 -23.464 -11.457 1.00 45.12 127 GLY B N 1
ATOM 2566 C CA . GLY D 3 38 ? -4.297 -22.798 -10.266 1.00 43.37 127 GLY B CA 1
ATOM 2567 C C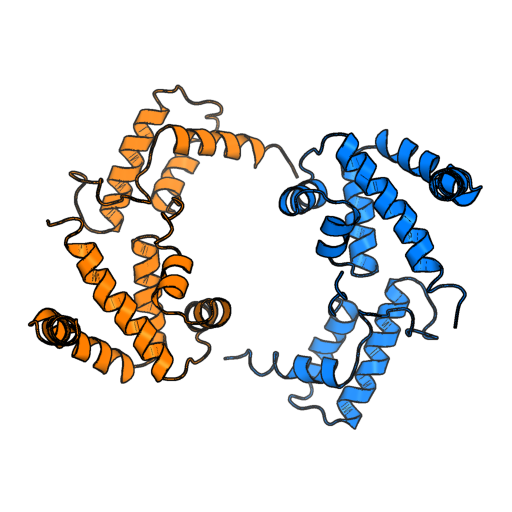 . GLY D 3 38 ? -3.496 -23.290 -9.212 1.00 42.22 127 GLY B C 1
ATOM 2568 O O . GLY D 3 38 ? -2.763 -22.526 -8.577 1.00 40.11 127 GLY B O 1
ATOM 2569 N N . TYR D 3 39 ? -3.714 -24.573 -9.038 1.00 42.68 128 TYR B N 1
ATOM 2570 C CA . TYR D 3 39 ? -3.082 -25.297 -8.013 1.00 41.94 128 TYR B CA 1
ATOM 2571 C C . TYR D 3 39 ? -1.628 -25.163 -8.068 1.00 41.82 128 TYR B C 1
ATOM 2572 O O . TYR D 3 39 ? -0.980 -24.721 -7.175 1.00 41.09 128 TYR B O 1
ATOM 2581 N N . MET D 3 40 ? -1.129 -25.576 -9.176 1.00 43.40 129 MET B N 1
ATOM 2582 C CA . MET D 3 40 ? 0.257 -25.640 -9.376 1.00 47.39 129 MET B CA 1
ATOM 2583 C C . MET D 3 40 ? 0.827 -24.400 -9.049 1.00 50.26 129 MET B C 1
ATOM 2584 O O . MET D 3 40 ? 1.938 -24.300 -8.540 1.00 52.83 129 MET B O 1
ATOM 2589 N N . GLN D 3 41 ? 0.133 -23.384 -9.351 1.00 52.28 130 GLN B N 1
ATOM 2590 C CA . GLN D 3 41 ? 0.797 -22.169 -9.077 1.00 54.92 130 GLN B CA 1
ATOM 2591 C C . GLN D 3 41 ? 0.736 -21.590 -7.625 1.00 53.82 130 GLN B C 1
ATOM 2592 O O . GLN D 3 41 ? 1.712 -20.767 -7.100 1.00 51.95 130 GLN B O 1
ATOM 2598 N N . GLN D 3 42 ? -0.422 -21.915 -7.020 1.00 52.31 131 GLN B N 1
ATOM 2599 C CA . GLN D 3 42 ? -0.480 -21.717 -5.597 1.00 53.84 131 GLN B CA 1
ATOM 2600 C C . GLN D 3 42 ? 0.840 -22.367 -4.903 1.00 55.93 131 GLN B C 1
ATOM 2601 O O . GLN D 3 42 ? 1.689 -21.675 -4.117 1.00 56.98 131 GLN B O 1
ATOM 2607 N N . HIS D 3 43 ? 1.018 -23.673 -5.155 1.00 53.47 132 HIS B N 1
ATOM 2608 C CA . HIS D 3 43 ? 2.170 -24.286 -4.551 1.00 49.83 132 HIS B CA 1
ATOM 2609 C C . HIS D 3 43 ? 3.505 -24.258 -5.263 1.00 47.99 132 HIS B C 1
ATOM 2610 O O . HIS D 3 43 ? 4.537 -24.789 -4.722 1.00 47.09 132 HIS B O 1
ATOM 2617 N N . ASN D 3 44 ? 3.492 -23.604 -6.416 1.00 45.23 133 ASN B N 1
ATOM 2618 C CA . ASN D 3 44 ? 4.679 -23.526 -7.150 1.00 44.63 133 ASN B CA 1
ATOM 2619 C C . ASN D 3 44 ? 5.193 -24.790 -7.355 1.00 43.51 133 ASN B C 1
ATOM 2620 O O . ASN D 3 44 ? 6.019 -25.210 -6.637 1.00 45.86 133 ASN B O 1
ATOM 2625 N N . ILE D 3 45 ? 4.790 -25.399 -8.405 1.00 42.71 134 ILE B N 1
ATOM 2626 C CA . ILE D 3 45 ? 5.290 -26.668 -8.750 1.00 43.57 134 ILE B CA 1
ATOM 2627 C C . ILE D 3 45 ? 5.719 -26.828 -10.202 1.00 43.57 134 ILE B C 1
ATOM 2628 O O . ILE D 3 45 ? 4.878 -26.624 -11.227 1.00 46.92 134 ILE B O 1
ATOM 2633 N N . PRO D 3 46 ? 6.937 -27.241 -10.389 1.00 40.61 135 PRO B N 1
ATOM 2634 C CA . PRO D 3 46 ? 7.446 -27.245 -11.711 1.00 40.18 135 PRO B CA 1
ATOM 2635 C C . PRO D 3 46 ? 6.667 -27.987 -12.706 1.00 41.10 135 PRO B C 1
ATOM 2636 O O . PRO D 3 46 ? 6.141 -29.055 -12.542 1.00 40.58 135 PRO B O 1
ATOM 2640 N N . GLN D 3 47 ? 6.531 -27.379 -13.836 1.00 42.94 136 GLN B N 1
ATOM 2641 C CA . GLN D 3 47 ? 5.761 -28.067 -14.834 1.00 43.71 136 GLN B CA 1
ATOM 2642 C C . GLN D 3 47 ? 6.394 -29.422 -15.026 1.00 46.89 136 GLN B C 1
ATOM 2643 O O . GLN D 3 47 ? 5.754 -30.390 -15.652 1.00 47.71 136 GLN B O 1
ATOM 2649 N N . ARG D 3 48 ? 7.697 -29.478 -14.612 1.00 47.28 137 ARG B N 1
ATOM 2650 C CA . ARG D 3 48 ? 8.468 -30.562 -15.031 1.00 47.05 137 ARG B CA 1
ATOM 2651 C C . ARG D 3 48 ? 8.161 -31.672 -14.246 1.00 47.13 137 ARG B C 1
ATOM 2652 O O . ARG D 3 48 ? 7.884 -32.709 -14.742 1.00 48.94 137 ARG B O 1
ATOM 2660 N N . GLU D 3 49 ? 8.069 -31.412 -12.962 1.00 47.03 138 GLU B N 1
ATOM 2661 C CA . GLU D 3 49 ? 7.557 -32.362 -12.030 1.00 46.98 138 GLU B CA 1
ATOM 2662 C C . GLU D 3 49 ? 6.307 -32.976 -12.587 1.00 47.79 138 GLU B C 1
ATOM 2663 O O . GLU D 3 49 ? 5.771 -33.638 -11.895 1.00 52.23 138 GLU B O 1
ATOM 2669 N N . VAL D 3 50 ? 5.697 -32.681 -13.705 1.00 46.12 139 VAL B N 1
ATOM 2670 C CA . VAL D 3 50 ? 4.395 -33.256 -13.986 1.00 42.16 139 VAL B CA 1
ATOM 2671 C C . VAL D 3 50 ? 4.632 -34.007 -15.220 1.00 42.11 139 VAL B C 1
ATOM 2672 O O . VAL D 3 50 ? 3.973 -34.952 -15.474 1.00 40.31 139 VAL B O 1
ATOM 2676 N N . VAL D 3 51 ? 5.533 -33.512 -16.057 1.00 42.21 140 VAL B N 1
ATOM 2677 C CA . VAL D 3 51 ? 5.753 -34.324 -17.186 1.00 42.31 140 VAL B CA 1
ATOM 2678 C C . VAL D 3 51 ? 6.446 -35.482 -16.530 1.00 43.10 140 VAL B C 1
ATOM 2679 O O . VAL D 3 51 ? 6.095 -36.580 -16.695 1.00 44.25 140 VAL B O 1
ATOM 2683 N N . ASP D 3 52 ? 7.399 -35.240 -15.726 1.00 43.47 141 ASP B N 1
ATOM 2684 C CA . ASP D 3 52 ? 8.045 -36.316 -15.327 1.00 46.25 141 ASP B CA 1
ATOM 2685 C C . ASP D 3 52 ? 7.076 -37.343 -14.819 1.00 46.72 141 ASP B C 1
ATOM 2686 O O . ASP D 3 52 ? 7.108 -38.501 -15.272 1.00 48.20 141 ASP B O 1
ATOM 2691 N N . VAL D 3 53 ? 6.288 -37.041 -13.812 1.00 44.34 142 VAL B N 1
ATOM 2692 C CA . VAL D 3 53 ? 5.456 -38.135 -13.333 1.00 42.50 142 VAL B CA 1
ATOM 2693 C C . VAL D 3 53 ? 4.398 -38.582 -14.383 1.00 44.17 142 VAL B C 1
ATOM 2694 O O . VAL D 3 53 ? 3.981 -39.679 -14.349 1.00 48.98 142 VAL B O 1
ATOM 2698 N N . THR D 3 54 ? 3.901 -37.804 -15.277 1.00 44.15 143 THR B N 1
ATOM 2699 C CA . THR D 3 54 ? 2.771 -38.292 -16.038 1.00 45.60 143 THR B CA 1
ATOM 2700 C C . THR D 3 54 ? 3.292 -38.872 -17.328 1.00 47.24 143 THR B C 1
ATOM 2701 O O . THR D 3 54 ? 2.658 -39.658 -18.020 1.00 47.85 143 THR B O 1
ATOM 2705 N N . GLY D 3 55 ? 4.331 -38.261 -17.848 1.00 48.82 144 GLY B N 1
ATOM 2706 C CA . GLY D 3 55 ? 4.855 -38.792 -19.116 1.00 48.81 144 GLY B CA 1
ATOM 2707 C C . GLY D 3 55 ? 4.142 -38.336 -20.331 1.00 47.28 144 GLY B C 1
ATOM 2708 O O . GLY D 3 55 ? 4.291 -38.948 -21.472 1.00 48.74 144 GLY B O 1
ATOM 2709 N N . LEU D 3 56 ? 3.452 -37.220 -20.072 1.00 45.16 145 LEU B N 1
ATOM 2710 C CA . LEU D 3 56 ? 2.777 -36.417 -21.115 1.00 42.78 145 LEU B CA 1
ATOM 2711 C C . LEU D 3 56 ? 3.763 -35.433 -21.715 1.00 42.15 145 LEU B C 1
ATOM 2712 O O . LEU D 3 56 ? 4.810 -35.050 -21.073 1.00 42.36 145 LEU B O 1
ATOM 2717 N N . ASN D 3 57 ? 3.527 -35.016 -22.932 1.00 43.27 146 ASN B N 1
ATOM 2718 C CA . ASN D 3 57 ? 4.668 -34.287 -23.586 1.00 44.45 146 ASN B CA 1
ATOM 2719 C C . ASN D 3 57 ? 4.656 -32.893 -23.032 1.00 43.92 146 ASN B C 1
ATOM 2720 O O . ASN D 3 57 ? 3.654 -32.264 -22.873 1.00 45.14 146 ASN B O 1
ATOM 2725 N N . GLN D 3 58 ? 5.769 -32.373 -22.738 1.00 44.24 147 GLN B N 1
ATOM 2726 C CA . GLN D 3 58 ? 5.790 -31.089 -22.026 1.00 45.99 147 GLN B CA 1
ATOM 2727 C C . GLN D 3 58 ? 5.348 -29.898 -22.850 1.00 46.66 147 GLN B C 1
ATOM 2728 O O . GLN D 3 58 ? 4.993 -28.869 -22.267 1.00 46.82 147 GLN B O 1
ATOM 2734 N N . SER D 3 59 ? 5.555 -29.919 -24.140 1.00 45.92 148 SER B N 1
ATOM 2735 C CA . SER D 3 59 ? 4.986 -28.866 -24.785 1.00 47.83 148 SER B CA 1
ATOM 2736 C C . SER D 3 59 ? 3.429 -29.222 -24.804 1.00 49.38 148 SER B C 1
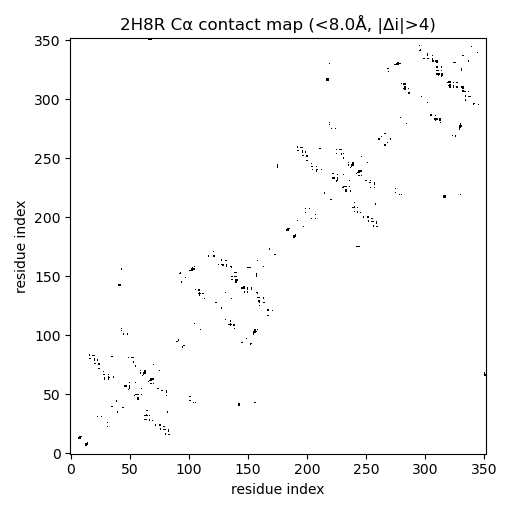ATOM 2737 O O . SER D 3 59 ? 2.494 -28.337 -24.816 1.00 50.02 148 SER B O 1
ATOM 2740 N N . HIS D 3 60 ? 3.068 -30.510 -24.888 1.00 49.18 149 HIS B N 1
ATOM 2741 C CA . HIS D 3 60 ? 1.584 -30.774 -25.065 1.00 47.35 149 HIS B CA 1
ATOM 2742 C C . HIS D 3 60 ? 0.861 -30.268 -23.796 1.00 45.11 149 HIS B C 1
ATOM 2743 O O . HIS D 3 60 ? -0.324 -29.841 -23.843 1.00 43.51 149 HIS B O 1
ATOM 2750 N N . LEU D 3 61 ? 1.612 -30.305 -22.681 1.00 41.49 150 LEU B N 1
ATOM 2751 C CA . LEU D 3 61 ? 0.944 -30.074 -21.529 1.00 41.08 150 LEU B CA 1
ATOM 2752 C C . LEU D 3 61 ? 0.865 -28.561 -21.299 1.00 44.35 150 LEU B C 1
ATOM 2753 O O . LEU D 3 61 ? -0.373 -27.990 -21.139 1.00 46.41 150 LEU B O 1
ATOM 2758 N N . SER D 3 62 ? 2.059 -27.881 -21.277 1.00 43.24 151 SER B N 1
ATOM 2759 C CA . SER D 3 62 ? 2.031 -26.418 -21.305 1.00 42.88 151 SER B CA 1
ATOM 2760 C C . SER D 3 62 ? 0.893 -25.655 -22.020 1.00 43.90 151 SER B C 1
ATOM 2761 O O . SER D 3 62 ? 0.466 -24.619 -21.541 1.00 43.55 151 SER B O 1
ATOM 2764 N N . GLN D 3 63 ? 0.468 -26.147 -23.169 1.00 45.36 152 GLN B N 1
ATOM 2765 C CA . GLN D 3 63 ? -0.673 -25.603 -23.943 1.00 48.06 152 GLN B CA 1
ATOM 2766 C C . GLN D 3 63 ? -2.022 -25.991 -23.649 1.00 47.43 152 GLN B C 1
ATOM 2767 O O . GLN D 3 63 ? -2.872 -25.148 -23.547 1.00 48.49 152 GLN B O 1
ATOM 2773 N N . HIS D 3 64 ? -2.231 -27.226 -23.469 1.00 46.28 153 HIS B N 1
ATOM 2774 C CA . HIS D 3 64 ? -3.511 -27.494 -23.044 1.00 46.49 153 HIS B CA 1
ATOM 2775 C C . HIS D 3 64 ? -3.641 -26.815 -21.634 1.00 47.86 153 HIS B C 1
ATOM 2776 O O . HIS D 3 64 ? -4.769 -26.514 -21.109 1.00 49.58 153 HIS B O 1
ATOM 2783 N N . LEU D 3 65 ? -2.579 -26.513 -20.964 1.00 47.67 154 LEU B N 1
ATOM 2784 C CA . LEU D 3 65 ? -3.018 -25.787 -19.770 1.00 50.32 154 LEU B CA 1
ATOM 2785 C C . LEU D 3 65 ? -2.989 -24.252 -19.894 1.00 53.14 154 LEU B C 1
ATOM 2786 O O . LEU D 3 65 ? -3.652 -23.557 -19.131 1.00 54.69 154 LEU B O 1
ATOM 2791 N N . ASN D 3 66 ? -2.148 -23.700 -20.766 1.00 54.50 155 ASN B N 1
ATOM 2792 C CA . ASN D 3 66 ? -2.061 -22.274 -20.846 1.00 55.49 155 ASN B CA 1
ATOM 2793 C C . ASN D 3 66 ? -2.895 -21.807 -22.004 1.00 57.01 155 ASN B C 1
ATOM 2794 O O . ASN D 3 66 ? -3.224 -20.522 -22.068 1.00 61.07 155 ASN B O 1
ATOM 2799 N N . LYS D 3 67 ? -3.236 -22.751 -22.888 1.00 53.88 156 LYS B N 1
ATOM 2800 C CA . LYS D 3 67 ? -3.884 -22.333 -24.040 1.00 54.52 156 LYS B CA 1
ATOM 2801 C C . LYS D 3 67 ? -5.181 -23.171 -24.320 1.00 57.81 156 LYS B C 1
ATOM 2802 O O . LYS D 3 67 ? -6.061 -22.789 -25.168 1.00 59.08 156 LYS B O 1
ATOM 2808 N N . GLY D 3 68 ? -5.324 -24.291 -23.595 1.00 59.32 157 GLY B N 1
ATOM 2809 C CA . GLY D 3 68 ? -6.432 -25.205 -23.748 1.00 59.75 157 GLY B CA 1
ATOM 2810 C C . GLY D 3 68 ? -6.305 -25.964 -25.027 1.00 60.92 157 GLY B C 1
ATOM 2811 O O . GLY D 3 68 ? -7.335 -26.348 -25.596 1.00 63.29 157 GLY B O 1
ATOM 2812 N N . THR D 3 69 ? -5.119 -26.299 -25.468 1.00 60.73 158 THR B N 1
ATOM 2813 C CA . THR D 3 69 ? -5.190 -27.082 -26.619 1.00 63.38 158 THR B CA 1
ATOM 2814 C C . THR D 3 69 ? -5.638 -28.378 -26.187 1.00 63.98 158 THR B C 1
ATOM 2815 O O . THR D 3 69 ? -4.944 -28.923 -25.310 1.00 65.35 158 THR B O 1
ATOM 2819 N N . PRO D 3 70 ? -6.569 -28.997 -26.901 1.00 64.41 159 PRO B N 1
ATOM 2820 C CA . PRO D 3 70 ? -7.382 -30.059 -26.386 1.00 66.30 159 PRO B CA 1
ATOM 2821 C C . PRO D 3 70 ? -6.407 -31.317 -26.193 1.00 68.02 159 PRO B C 1
ATOM 2822 O O . PRO D 3 70 ? -5.525 -31.731 -27.142 1.00 69.05 159 PRO B O 1
ATOM 2826 N N . MET D 3 71 ? -6.591 -32.002 -25.055 1.00 67.77 160 MET B N 1
ATOM 2827 C CA . MET D 3 71 ? -5.800 -33.249 -24.885 1.00 66.59 160 MET B CA 1
ATOM 2828 C C . MET D 3 71 ? -6.720 -34.457 -24.924 1.00 63.83 160 MET B C 1
ATOM 2829 O O . MET D 3 71 ? -7.718 -34.443 -24.244 1.00 65.00 160 MET B O 1
ATOM 2834 N N . LYS D 3 72 ? -6.411 -35.476 -25.663 1.00 60.18 161 LYS B N 1
ATOM 2835 C CA . LYS D 3 72 ? -7.204 -36.642 -25.621 1.00 60.98 161 LYS B CA 1
ATOM 2836 C C . LYS D 3 72 ? -7.386 -37.396 -24.269 1.00 61.30 161 LYS B C 1
ATOM 2837 O O . LYS D 3 72 ? -6.512 -37.806 -23.465 1.00 61.65 161 LYS B O 1
ATOM 2843 N N . THR D 3 73 ? -8.606 -37.651 -23.998 1.00 61.24 162 THR B N 1
ATOM 2844 C CA . THR D 3 73 ? -8.962 -38.258 -22.697 1.00 59.23 162 THR B CA 1
ATOM 2845 C C . THR D 3 73 ? -7.931 -39.037 -21.958 1.00 57.48 162 THR B C 1
ATOM 2846 O O . THR D 3 73 ? -7.560 -38.678 -20.826 1.00 57.15 162 THR B O 1
ATOM 2850 N N . GLN D 3 74 ? -7.549 -40.161 -22.540 1.00 55.08 163 GLN B N 1
ATOM 2851 C CA . GLN D 3 74 ? -6.551 -40.901 -21.884 1.00 53.39 163 GLN B CA 1
ATOM 2852 C C . GLN D 3 74 ? -5.495 -40.045 -21.081 1.00 51.26 163 GLN B C 1
ATOM 2853 O O . GLN D 3 74 ? -5.150 -40.233 -19.892 1.00 49.05 163 GLN B O 1
ATOM 2859 N N . LYS D 3 75 ? -4.960 -39.055 -21.803 1.00 48.44 164 LYS B N 1
ATOM 2860 C CA . LYS D 3 75 ? -3.943 -38.216 -21.290 1.00 45.25 164 LYS B CA 1
ATOM 2861 C C . LYS D 3 75 ? -4.486 -37.402 -20.140 1.00 44.82 164 LYS B C 1
ATOM 2862 O O . LYS D 3 75 ? -3.882 -37.281 -19.058 1.00 43.58 164 LYS B O 1
ATOM 2868 N N . ARG D 3 76 ? -5.599 -36.768 -20.423 1.00 44.09 165 ARG B N 1
ATOM 2869 C CA . ARG D 3 76 ? -6.139 -35.936 -19.413 1.00 44.54 165 ARG B CA 1
ATOM 2870 C C . ARG D 3 76 ? -6.172 -36.617 -18.113 1.00 44.76 165 ARG B C 1
ATOM 2871 O O . ARG D 3 76 ? -5.800 -36.067 -16.890 1.00 42.22 165 ARG B O 1
ATOM 2879 N N . ALA D 3 77 ? -6.679 -37.818 -18.373 1.00 44.24 166 ALA B N 1
ATOM 2880 C CA . ALA D 3 77 ? -6.992 -38.594 -17.278 1.00 45.88 166 ALA B CA 1
ATOM 2881 C C . ALA D 3 77 ? -5.739 -38.696 -16.416 1.00 46.72 166 ALA B C 1
ATOM 2882 O O . ALA D 3 77 ? -5.728 -38.384 -15.156 1.00 45.44 166 ALA B O 1
ATOM 2884 N N . ALA D 3 78 ? -4.657 -39.102 -17.128 1.00 46.61 167 ALA B N 1
ATOM 2885 C CA . ALA D 3 78 ? -3.367 -39.074 -16.419 1.00 45.25 167 ALA B CA 1
ATOM 2886 C C . ALA D 3 78 ? -3.233 -37.785 -15.703 1.00 44.75 167 ALA B C 1
ATOM 2887 O O . ALA D 3 78 ? -3.143 -37.755 -14.477 1.00 46.14 167 ALA B O 1
ATOM 2889 N N . LEU D 3 79 ? -3.202 -36.689 -16.450 1.00 42.41 168 LEU B N 1
ATOM 2890 C CA . LEU D 3 79 ? -2.883 -35.509 -15.744 1.00 39.48 168 LEU B CA 1
ATOM 2891 C C . LEU D 3 79 ? -3.813 -35.344 -14.533 1.00 37.51 168 LEU B C 1
ATOM 2892 O O . LEU D 3 79 ? -3.260 -35.199 -13.380 1.00 34.57 168 LEU B O 1
ATOM 2897 N N . TYR D 3 80 ? -5.171 -35.413 -14.750 1.00 35.24 169 TYR B N 1
ATOM 2898 C CA . TYR D 3 80 ? -5.975 -35.248 -13.487 1.00 36.06 169 TYR B CA 1
ATOM 2899 C C . TYR D 3 80 ? -5.441 -36.171 -12.312 1.00 35.98 169 TYR B C 1
ATOM 2900 O O . TYR D 3 80 ? -5.244 -35.773 -11.121 1.00 32.93 169 TYR B O 1
ATOM 2909 N N . THR D 3 81 ? -5.173 -37.408 -12.682 1.00 36.08 170 THR B N 1
ATOM 2910 C CA . THR D 3 81 ? -4.801 -38.253 -11.667 1.00 38.00 170 THR B CA 1
ATOM 2911 C C . THR D 3 81 ? -3.613 -37.645 -10.811 1.00 39.57 170 THR B C 1
ATOM 2912 O O . THR D 3 81 ? -3.659 -37.483 -9.516 1.00 38.11 170 THR B O 1
ATOM 2916 N N . TRP D 3 82 ? -2.546 -37.269 -11.574 1.00 39.54 171 TRP B N 1
ATOM 2917 C CA . TRP D 3 82 ? -1.440 -36.633 -10.982 1.00 37.91 171 TRP B CA 1
ATOM 2918 C C . TRP D 3 82 ? -1.876 -35.724 -9.901 1.00 40.58 171 TRP B C 1
ATOM 2919 O O . TRP D 3 82 ? -1.523 -35.926 -8.737 1.00 43.18 171 TRP B O 1
ATOM 2930 N N . TYR D 3 83 ? -2.709 -34.761 -10.312 1.00 41.14 172 TYR B N 1
ATOM 2931 C CA . TYR D 3 83 ? -2.994 -33.717 -9.525 1.00 41.00 172 TYR B CA 1
ATOM 2932 C C . TYR D 3 83 ? -3.719 -34.274 -8.311 1.00 41.06 172 TYR B C 1
ATOM 2933 O O . TYR D 3 83 ? -3.260 -34.022 -7.160 1.00 39.16 172 TYR B O 1
ATOM 2942 N N . VAL D 3 84 ? -4.815 -35.040 -8.512 1.00 41.35 173 VAL B N 1
ATOM 2943 C CA . VAL D 3 84 ? -5.493 -35.464 -7.273 1.00 43.24 173 VAL B CA 1
ATOM 2944 C C . VAL D 3 84 ? -4.554 -36.120 -6.280 1.00 44.81 173 VAL B C 1
ATOM 2945 O O . VAL D 3 84 ? -4.681 -36.022 -5.073 1.00 45.07 173 VAL B O 1
ATOM 2949 N N . ARG D 3 85 ? -3.668 -36.919 -6.769 1.00 46.02 174 ARG B N 1
ATOM 2950 C CA . ARG D 3 85 ? -2.737 -37.494 -5.893 1.00 46.08 174 ARG B CA 1
ATOM 2951 C C . ARG D 3 85 ? -2.009 -36.387 -5.174 1.00 47.47 174 ARG B C 1
ATOM 2952 O O . ARG D 3 85 ? -2.127 -36.222 -4.022 1.00 45.12 174 ARG B O 1
ATOM 2960 N N . LYS D 3 86 ? -1.338 -35.508 -5.907 1.00 49.93 175 LYS B N 1
ATOM 2961 C CA . LYS D 3 86 ? -0.304 -34.780 -5.329 1.00 51.19 175 LYS B CA 1
ATOM 2962 C C . LYS D 3 86 ? -1.007 -33.935 -4.319 1.00 54.15 175 LYS B C 1
ATOM 2963 O O . LYS D 3 86 ? -0.483 -33.350 -3.387 1.00 53.85 175 LYS B O 1
ATOM 2969 N N . GLN D 3 87 ? -2.293 -33.895 -4.469 1.00 58.33 176 GLN B N 1
ATOM 2970 C CA . GLN D 3 87 ? -3.044 -33.057 -3.592 1.00 61.19 176 GLN B CA 1
ATOM 2971 C C . GLN D 3 87 ? -2.956 -33.753 -2.282 1.00 61.03 176 GLN B C 1
ATOM 2972 O O . GLN D 3 87 ? -2.841 -33.057 -1.400 1.00 62.69 176 GLN B O 1
ATOM 2978 N N . ARG D 3 88 ? -2.923 -35.065 -2.099 1.00 60.82 177 ARG B N 1
ATOM 2979 C CA . ARG D 3 88 ? -2.620 -35.602 -0.707 1.00 62.40 177 ARG B CA 1
ATOM 2980 C C . ARG D 3 88 ? -1.204 -35.649 -0.319 1.00 61.58 177 ARG B C 1
ATOM 2981 O O . ARG D 3 88 ? -0.756 -35.206 0.633 1.00 58.43 177 ARG B O 1
ATOM 2989 N N . GLU D 3 89 ? -0.485 -36.212 -1.210 1.00 63.83 178 GLU B N 1
ATOM 2990 C CA . GLU D 3 89 ? 0.849 -36.064 -1.179 1.00 66.91 178 GLU B CA 1
ATOM 2991 C C . GLU D 3 89 ? 1.103 -34.706 -0.664 1.00 66.25 178 GLU B C 1
ATOM 2992 O O . GLU D 3 89 ? 1.975 -34.530 0.038 1.00 66.14 178 GLU B O 1
ATOM 2998 N N . ILE D 3 90 ? 0.356 -33.705 -0.982 1.00 66.97 179 ILE B N 1
ATOM 2999 C CA . ILE D 3 90 ? 0.908 -32.484 -0.595 1.00 67.90 179 ILE B CA 1
ATOM 3000 C C . ILE D 3 90 ? 0.399 -32.203 0.660 1.00 70.56 179 ILE B C 1
ATOM 3001 O O . ILE D 3 90 ? 0.818 -31.198 1.281 1.00 69.43 179 ILE B O 1
ATOM 3006 N N . LEU D 3 91 ? -0.613 -32.997 0.985 1.00 73.92 180 LEU B N 1
ATOM 3007 C CA . LEU D 3 91 ? -1.411 -32.592 2.120 1.00 78.12 180 LEU B CA 1
ATOM 3008 C C . LEU D 3 91 ? -0.716 -33.009 3.412 1.00 79.73 180 LEU B C 1
ATOM 3009 O O . LEU D 3 91 ? -0.374 -32.190 4.338 1.00 80.68 180 LEU B O 1
ATOM 3014 N N . ARG D 3 92 ? -0.448 -34.290 3.468 1.00 80.56 181 ARG B N 1
ATOM 3015 C CA . ARG D 3 92 ? 0.276 -34.792 4.597 1.00 80.22 181 ARG B CA 1
ATOM 3016 C C . ARG D 3 92 ? 1.585 -34.001 4.821 1.00 79.47 181 ARG B C 1
ATOM 3017 O O . ARG D 3 92 ? 2.069 -33.783 5.972 1.00 77.89 181 ARG B O 1
ATOM 3025 N N . GLN D 3 93 ? 2.087 -33.457 3.737 1.00 79.07 182 GLN B N 1
ATOM 3026 C CA . GLN D 3 93 ? 3.404 -33.071 3.823 1.00 79.41 182 GLN B CA 1
ATOM 3027 C C . GLN D 3 93 ? 3.445 -31.925 4.771 1.00 80.66 182 GLN B C 1
ATOM 3028 O O . GLN D 3 93 ? 4.553 -31.545 5.257 1.00 81.22 182 GLN B O 1
ATOM 3034 N N . PHE D 3 94 ? 2.229 -31.504 5.156 1.00 82.14 183 PHE B N 1
ATOM 3035 C CA . PHE D 3 94 ? 2.001 -30.482 6.188 1.00 85.25 183 PHE B CA 1
ATOM 3036 C C . PHE D 3 94 ? 1.218 -30.845 7.458 1.00 86.66 183 PHE B C 1
ATOM 3037 O O . PHE D 3 94 ? 1.873 -31.013 8.506 1.00 86.63 183 PHE B O 1
ATOM 3045 N N . ASN D 3 95 ? -0.130 -30.837 7.395 1.00 88.20 184 ASN B N 1
ATOM 3046 C CA . ASN D 3 95 ? -0.927 -31.325 8.457 1.00 91.10 184 ASN B CA 1
ATOM 3047 C C . ASN D 3 95 ? -0.188 -32.460 9.201 1.00 92.96 184 ASN B C 1
ATOM 3048 O O . ASN D 3 95 ? 0.029 -32.479 10.491 1.00 93.80 184 ASN B O 1
ATOM 3053 N N . GLN D 3 96 ? 0.259 -33.434 8.451 1.00 93.89 185 GLN B N 1
ATOM 3054 C CA . GLN D 3 96 ? 1.091 -34.474 9.129 1.00 95.97 185 GLN B CA 1
ATOM 3055 C C . GLN D 3 96 ? 2.561 -34.020 9.617 1.00 94.82 185 GLN B C 1
ATOM 3056 O O . GLN D 3 96 ? 3.653 -34.393 9.119 1.00 93.93 185 GLN B O 1
ATOM 3062 N N . MET D 3 142 ? 12.429 -38.951 -9.997 1.00 101.30 231 MET B N 1
ATOM 3063 C CA . MET D 3 142 ? 13.220 -38.845 -8.685 1.00 101.51 231 MET B CA 1
ATOM 3064 C C . MET D 3 142 ? 14.056 -37.501 -8.464 1.00 98.37 231 MET B C 1
ATOM 3065 O O . MET D 3 142 ? 13.834 -36.878 -7.374 1.00 96.50 231 MET B O 1
ATOM 3070 N N . ARG D 3 143 ? 14.876 -37.024 -9.459 1.00 96.14 232 ARG B N 1
ATOM 3071 C CA . ARG D 3 143 ? 15.329 -35.532 -9.535 1.00 93.86 232 ARG B CA 1
ATOM 3072 C C . ARG D 3 143 ? 14.889 -34.571 -8.285 1.00 90.50 232 ARG B C 1
ATOM 3073 O O . ARG D 3 143 ? 13.719 -34.640 -7.775 1.00 90.49 232 ARG B O 1
ATOM 3081 N N . ARG D 3 144 ? 15.772 -33.738 -7.730 1.00 85.89 233 ARG B N 1
ATOM 3082 C CA . ARG D 3 144 ? 15.279 -33.020 -6.582 1.00 83.03 233 ARG B CA 1
ATOM 3083 C C . ARG D 3 144 ? 14.967 -31.632 -7.028 1.00 78.61 233 ARG B C 1
ATOM 3084 O O . ARG D 3 144 ? 15.970 -30.932 -7.165 1.00 81.72 233 ARG B O 1
ATOM 3092 N N . ASN D 3 145 ? 13.673 -31.231 -7.232 1.00 70.66 234 ASN B N 1
ATOM 3093 C CA . ASN D 3 145 ? 13.159 -29.904 -7.650 1.00 62.96 234 ASN B CA 1
ATOM 3094 C C . ASN D 3 145 ? 14.024 -28.588 -7.435 1.00 60.31 234 ASN B C 1
ATOM 3095 O O . ASN D 3 145 ? 14.615 -28.223 -6.347 1.00 62.36 234 ASN B O 1
ATOM 3100 N N . ARG D 3 146 ? 14.184 -27.819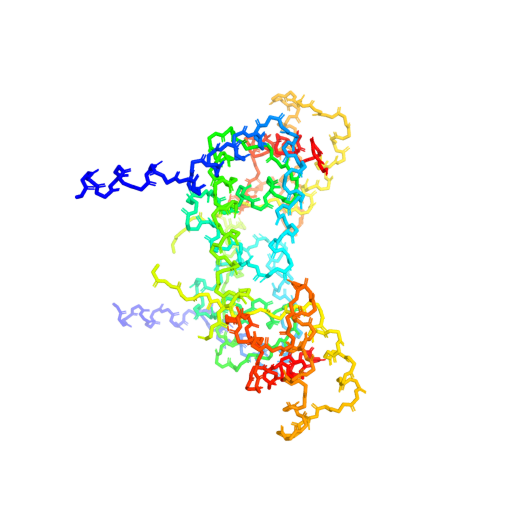 -8.447 1.00 55.98 235 ARG B N 1
ATOM 3101 C CA . ARG D 3 146 ? 14.771 -26.526 -8.230 1.00 55.27 235 ARG B CA 1
ATOM 3102 C C . ARG D 3 146 ? 13.787 -25.426 -7.567 1.00 56.51 235 ARG B C 1
ATOM 3103 O O . ARG D 3 146 ? 12.736 -25.143 -8.016 1.00 60.22 235 ARG B O 1
ATOM 3111 N N . PHE D 3 147 ? 14.152 -24.724 -6.521 1.00 55.92 236 PHE B N 1
ATOM 3112 C CA . PHE D 3 147 ? 13.402 -23.695 -5.874 1.00 52.70 236 PHE B CA 1
ATOM 3113 C C . PHE D 3 147 ? 12.949 -22.677 -6.811 1.00 51.68 236 PHE B C 1
ATOM 3114 O O . PHE D 3 147 ? 13.653 -22.450 -7.731 1.00 52.25 236 PHE B O 1
ATOM 3122 N N . LYS D 3 148 ? 11.803 -22.049 -6.537 1.00 49.80 237 LYS B N 1
ATOM 3123 C CA . LYS D 3 148 ? 11.380 -20.891 -7.169 1.00 50.15 237 LYS B CA 1
ATOM 3124 C C . LYS D 3 148 ? 10.733 -19.898 -6.338 1.00 50.30 237 LYS B C 1
ATOM 3125 O O . LYS D 3 148 ? 9.761 -20.310 -5.723 1.00 54.04 237 LYS B O 1
ATOM 3131 N N . TRP D 3 149 ? 11.221 -18.622 -6.350 1.00 48.15 238 TRP B N 1
ATOM 3132 C CA . TRP D 3 149 ? 10.534 -17.461 -5.915 1.00 45.99 238 TRP B CA 1
ATOM 3133 C C . TRP D 3 149 ? 9.171 -17.522 -6.403 1.00 47.21 238 TRP B C 1
ATOM 3134 O O . TRP D 3 149 ? 8.877 -17.767 -7.426 1.00 43.82 238 TRP B O 1
ATOM 3145 N N . GLY D 3 150 ? 8.262 -17.346 -5.503 1.00 53.05 239 GLY B N 1
ATOM 3146 C CA . GLY D 3 150 ? 6.799 -17.218 -5.728 1.00 55.52 239 GLY B CA 1
ATOM 3147 C C . GLY D 3 150 ? 6.620 -15.696 -5.646 1.00 57.48 239 GLY B C 1
ATOM 3148 O O . GLY D 3 150 ? 7.595 -14.950 -5.224 1.00 57.99 239 GLY B O 1
ATOM 3149 N N . PRO D 3 151 ? 5.469 -15.196 -6.094 1.00 57.47 240 PRO B N 1
ATOM 3150 C CA . PRO D 3 151 ? 5.386 -13.796 -6.534 1.00 57.11 240 PRO B CA 1
ATOM 3151 C C . PRO D 3 151 ? 5.272 -13.002 -5.291 1.00 56.27 240 PRO B C 1
ATOM 3152 O O . PRO D 3 151 ? 5.632 -11.908 -5.245 1.00 56.47 240 PRO B O 1
ATOM 3156 N N . ALA D 3 152 ? 4.671 -13.647 -4.308 1.00 56.34 241 ALA B N 1
ATOM 3157 C CA . ALA D 3 152 ? 4.426 -13.180 -2.984 1.00 53.46 241 ALA B CA 1
ATOM 3158 C C . ALA D 3 152 ? 5.762 -12.713 -2.321 1.00 51.03 241 ALA B C 1
ATOM 3159 O O . ALA D 3 152 ? 5.831 -11.598 -1.834 1.00 50.31 241 ALA B O 1
ATOM 3161 N N . SER D 3 153 ? 6.727 -13.598 -2.258 1.00 49.24 242 SER B N 1
ATOM 3162 C CA . SER D 3 153 ? 7.934 -13.335 -1.682 1.00 49.82 242 SER B CA 1
ATOM 3163 C C . SER D 3 153 ? 8.528 -12.334 -2.595 1.00 53.43 242 SER B C 1
ATOM 3164 O O . SER D 3 153 ? 9.236 -11.427 -2.159 1.00 53.78 242 SER B O 1
ATOM 3167 N N . GLN D 3 154 ? 8.251 -12.433 -3.893 1.00 57.28 243 GLN B N 1
ATOM 3168 C CA . GLN D 3 154 ? 8.877 -11.444 -4.802 1.00 61.98 243 GLN B CA 1
ATOM 3169 C C . GLN D 3 154 ? 8.560 -10.044 -4.507 1.00 65.69 243 GLN B C 1
ATOM 3170 O O . GLN D 3 154 ? 9.453 -9.195 -4.508 1.00 66.98 243 GLN B O 1
ATOM 3176 N N . GLN D 3 155 ? 7.250 -9.865 -4.213 1.00 68.66 244 GLN B N 1
ATOM 3177 C CA . GLN D 3 155 ? 6.535 -8.622 -3.903 1.00 69.91 244 GLN B CA 1
ATOM 3178 C C . GLN D 3 155 ? 7.330 -7.873 -2.881 1.00 69.25 244 GLN B C 1
ATOM 3179 O O . GLN D 3 155 ? 7.922 -6.863 -3.207 1.00 70.86 244 GLN B O 1
ATOM 3185 N N . ILE D 3 156 ? 7.502 -8.482 -1.736 1.00 68.44 245 ILE B N 1
ATOM 3186 C CA . ILE D 3 156 ? 8.292 -8.003 -0.599 1.00 66.52 245 ILE B CA 1
ATOM 3187 C C . ILE D 3 156 ? 9.584 -7.701 -1.101 1.00 64.61 245 ILE B C 1
ATOM 3188 O O . ILE D 3 156 ? 10.070 -6.665 -0.763 1.00 64.28 245 ILE B O 1
ATOM 3193 N N . LEU D 3 157 ? 10.113 -8.558 -1.929 1.00 63.37 246 LEU B N 1
ATOM 3194 C CA . LEU D 3 157 ? 11.503 -8.452 -2.086 1.00 65.50 246 LEU B CA 1
ATOM 3195 C C . LEU D 3 157 ? 11.911 -7.220 -2.891 1.00 67.51 246 LEU B C 1
ATOM 3196 O O . LEU D 3 157 ? 13.045 -6.602 -2.702 1.00 67.60 246 LEU B O 1
ATOM 3201 N N . TYR D 3 158 ? 10.994 -6.929 -3.803 1.00 68.47 247 TYR B N 1
ATOM 3202 C CA . TYR D 3 158 ? 11.112 -5.889 -4.729 1.00 71.35 247 TYR B CA 1
ATOM 3203 C C . TYR D 3 158 ? 11.025 -4.670 -3.792 1.00 75.37 247 TYR B C 1
ATOM 3204 O O . TYR D 3 158 ? 11.912 -3.787 -3.827 1.00 76.48 247 TYR B O 1
ATOM 3213 N N . GLN D 3 159 ? 9.993 -4.656 -2.920 1.00 78.67 248 GLN B N 1
ATOM 3214 C CA . GLN D 3 159 ? 9.554 -3.481 -2.127 1.00 82.59 248 GLN B CA 1
ATOM 3215 C C . GLN D 3 159 ? 10.590 -3.029 -1.180 1.00 83.72 248 GLN B C 1
ATOM 3216 O O . GLN D 3 159 ? 10.675 -1.801 -0.709 1.00 85.46 248 GLN B O 1
ATOM 3222 N N . ALA D 3 160 ? 11.288 -4.076 -0.810 1.00 82.42 249 ALA B N 1
ATOM 3223 C CA . ALA D 3 160 ? 12.212 -4.007 0.186 1.00 81.04 249 ALA B CA 1
ATOM 3224 C C . ALA D 3 160 ? 13.505 -3.649 -0.489 1.00 80.84 249 ALA B C 1
ATOM 3225 O O . ALA D 3 160 ? 14.491 -3.773 0.039 1.00 78.61 249 ALA B O 1
ATOM 3227 N N . TYR D 3 161 ? 13.546 -3.114 -1.653 1.00 83.80 250 TYR B N 1
ATOM 3228 C CA . TYR D 3 161 ? 14.864 -3.287 -2.289 1.00 87.38 250 TYR B CA 1
ATOM 3229 C C . TYR D 3 161 ? 15.255 -2.062 -3.031 1.00 90.44 250 TYR B C 1
ATOM 3230 O O . TYR D 3 161 ? 16.432 -1.786 -3.384 1.00 88.71 250 TYR B O 1
ATOM 3239 N N . ASP D 3 162 ? 14.257 -1.203 -3.039 1.00 95.62 251 ASP B N 1
ATOM 3240 C CA . ASP D 3 162 ? 14.466 0.161 -3.454 1.00 100.98 251 ASP B CA 1
ATOM 3241 C C . ASP D 3 162 ? 15.628 0.686 -2.562 1.00 102.44 251 ASP B C 1
ATOM 3242 O O . ASP D 3 162 ? 15.488 0.942 -1.352 1.00 100.38 251 ASP B O 1
ATOM 3247 N N . ARG D 3 163 ? 16.801 0.779 -3.289 1.00 105.56 252 ARG B N 1
ATOM 3248 C CA . ARG D 3 163 ? 18.132 1.206 -2.837 1.00 108.02 252 ARG B CA 1
ATOM 3249 C C . ARG D 3 163 ? 18.697 0.280 -1.655 1.00 107.83 252 ARG B C 1
ATOM 3250 O O . ARG D 3 163 ? 19.128 0.796 -0.615 1.00 109.13 252 ARG B O 1
ATOM 3258 N N . GLN D 3 164 ? 18.645 -1.059 -1.852 1.00 106.58 253 GLN B N 1
ATOM 3259 C CA . GLN D 3 164 ? 19.126 -2.063 -0.879 1.00 103.95 253 GLN B CA 1
ATOM 3260 C C . GLN D 3 164 ? 20.246 -2.869 -1.460 1.00 103.40 253 GLN B C 1
ATOM 3261 O O . GLN D 3 164 ? 20.473 -4.023 -1.123 1.00 102.65 253 GLN B O 1
ATOM 3267 N N . LYS D 3 165 ? 20.939 -2.188 -2.324 1.00 103.38 254 LYS B N 1
ATOM 3268 C CA . LYS D 3 165 ? 22.134 -2.808 -2.738 1.00 102.35 254 LYS B CA 1
ATOM 3269 C C . LYS D 3 165 ? 22.739 -3.361 -1.464 1.00 100.72 254 LYS B C 1
ATOM 3270 O O . LYS D 3 165 ? 22.708 -2.730 -0.412 1.00 99.76 254 LYS B O 1
ATOM 3276 N N . ASN D 3 166 ? 23.271 -4.561 -1.578 1.00 99.11 255 ASN B N 1
ATOM 3277 C CA . ASN D 3 166 ? 23.951 -5.216 -0.486 1.00 98.55 255 ASN B CA 1
ATOM 3278 C C . ASN D 3 166 ? 23.258 -5.022 0.863 1.00 96.87 255 ASN B C 1
ATOM 3279 O O . ASN D 3 166 ? 23.516 -4.093 1.621 1.00 97.32 255 ASN B O 1
ATOM 3284 N N . PRO D 3 167 ? 22.351 -5.962 1.111 1.00 94.52 256 PRO B N 1
ATOM 3285 C CA . PRO D 3 167 ? 21.767 -6.066 2.423 1.00 92.33 256 PRO B CA 1
ATOM 3286 C C . PRO D 3 167 ? 22.719 -6.802 3.375 1.00 91.80 256 PRO B C 1
ATOM 3287 O O . PRO D 3 167 ? 23.603 -7.575 3.007 1.00 89.60 256 PRO B O 1
ATOM 3291 N N . SER D 3 168 ? 22.520 -6.450 4.614 1.00 92.19 257 SER B N 1
ATOM 3292 C CA . SER D 3 168 ? 23.263 -6.973 5.739 1.00 93.61 257 SER B CA 1
ATOM 3293 C C . SER D 3 168 ? 22.849 -8.398 5.942 1.00 92.21 257 SER B C 1
ATOM 3294 O O . SER D 3 168 ? 21.695 -8.716 6.206 1.00 91.19 257 SER B O 1
ATOM 3297 N N . LYS D 3 169 ? 23.823 -9.259 5.852 1.00 91.40 258 LYS B N 1
ATOM 3298 C CA . LYS D 3 169 ? 23.566 -10.661 6.046 1.00 90.95 258 LYS B CA 1
ATOM 3299 C C . LYS D 3 169 ? 22.498 -10.904 7.086 1.00 89.56 258 LYS B C 1
ATOM 3300 O O . LYS D 3 169 ? 22.120 -12.048 7.335 1.00 88.20 258 LYS B O 1
ATOM 3306 N N . GLU D 3 170 ? 22.029 -9.836 7.707 1.00 88.88 259 GLU B N 1
ATOM 3307 C CA . GLU D 3 170 ? 21.021 -10.079 8.667 1.00 88.90 259 GLU B CA 1
ATOM 3308 C C . GLU D 3 170 ? 19.692 -9.473 8.191 1.00 85.48 259 GLU B C 1
ATOM 3309 O O . GLU D 3 170 ? 18.568 -9.961 8.455 1.00 84.89 259 GLU B O 1
ATOM 3315 N N . GLU D 3 171 ? 19.801 -8.398 7.483 1.00 81.60 260 GLU B N 1
ATOM 3316 C CA . GLU D 3 171 ? 18.579 -7.794 7.129 1.00 79.92 260 GLU B CA 1
ATOM 3317 C C . GLU D 3 171 ? 17.846 -8.843 6.230 1.00 76.68 260 GLU B C 1
ATOM 3318 O O . GLU D 3 171 ? 16.543 -8.800 5.980 1.00 74.75 260 GLU B O 1
ATOM 3324 N N . ARG D 3 172 ? 18.739 -9.737 5.735 1.00 72.17 261 ARG B N 1
ATOM 3325 C CA . ARG D 3 172 ? 18.425 -10.728 4.755 1.00 67.36 261 ARG B CA 1
ATOM 3326 C C . ARG D 3 172 ? 17.532 -11.540 5.507 1.00 65.11 261 ARG B C 1
ATOM 3327 O O . ARG D 3 172 ? 16.371 -11.595 5.270 1.00 64.09 261 ARG B O 1
ATOM 3335 N N . GLU D 3 173 ? 18.129 -12.096 6.492 1.00 63.82 262 GLU B N 1
ATOM 3336 C CA . GLU D 3 173 ? 17.443 -12.933 7.408 1.00 64.76 262 GLU B CA 1
ATOM 3337 C C . GLU D 3 173 ? 16.022 -12.620 7.860 1.00 62.70 262 GLU B C 1
ATOM 3338 O O . GLU D 3 173 ? 15.159 -13.529 8.275 1.00 59.86 262 GLU B O 1
ATOM 3344 N N . ALA D 3 174 ? 15.835 -11.329 7.839 1.00 61.97 263 ALA B N 1
ATOM 3345 C CA . ALA D 3 174 ? 14.507 -10.824 8.136 1.00 63.49 263 ALA B CA 1
ATOM 3346 C C . ALA D 3 174 ? 13.442 -11.517 7.315 1.00 63.01 263 ALA B C 1
ATOM 3347 O O . ALA D 3 174 ? 12.549 -12.253 7.794 1.00 62.06 263 ALA B O 1
ATOM 3349 N N . LEU D 3 175 ? 13.682 -11.161 6.036 1.00 62.26 264 LEU B N 1
ATOM 3350 C CA . LEU D 3 175 ? 12.979 -11.339 4.800 1.00 58.87 264 LEU B CA 1
ATOM 3351 C C . LEU D 3 175 ? 12.986 -12.695 4.578 1.00 58.25 264 LEU B C 1
ATOM 3352 O O . LEU D 3 175 ? 12.002 -13.120 4.177 1.00 59.04 264 LEU B O 1
ATOM 3357 N N . VAL D 3 176 ? 14.022 -13.475 4.876 1.00 57.99 265 VAL B N 1
ATOM 3358 C CA . VAL D 3 176 ? 13.810 -14.930 4.689 1.00 56.97 265 VAL B CA 1
ATOM 3359 C C . VAL D 3 176 ? 12.622 -15.284 5.430 1.00 60.58 265 VAL B C 1
ATOM 3360 O O . VAL D 3 176 ? 11.710 -15.848 4.942 1.00 58.27 265 VAL B O 1
ATOM 3364 N N . GLU D 3 177 ? 12.657 -14.876 6.679 1.00 67.71 266 GLU B N 1
ATOM 3365 C CA . GLU D 3 177 ? 11.717 -15.413 7.667 1.00 73.53 266 GLU B CA 1
ATOM 3366 C C . GLU D 3 177 ? 10.465 -14.644 7.251 1.00 73.25 266 GLU B C 1
ATOM 3367 O O . GLU D 3 177 ? 9.388 -15.235 7.411 1.00 76.51 266 GLU B O 1
ATOM 3373 N N . GLU D 3 178 ? 10.562 -13.424 6.661 1.00 71.02 267 GLU B N 1
ATOM 3374 C CA . GLU D 3 178 ? 9.326 -12.663 6.154 1.00 68.96 267 GLU B CA 1
ATOM 3375 C C . GLU D 3 178 ? 8.444 -13.361 4.967 1.00 68.74 267 GLU B C 1
ATOM 3376 O O . GLU D 3 178 ? 7.136 -13.499 5.022 1.00 69.63 267 GLU B O 1
ATOM 3382 N N . CYS D 3 179 ? 9.206 -13.805 3.935 1.00 66.60 268 CYS B N 1
ATOM 3383 C CA . CYS D 3 179 ? 8.789 -14.614 2.864 1.00 64.14 268 CYS B CA 1
ATOM 3384 C C . CYS D 3 179 ? 8.071 -15.801 3.313 1.00 62.76 268 CYS B C 1
ATOM 3385 O O . CYS D 3 179 ? 6.912 -15.851 3.095 1.00 63.40 268 CYS B O 1
ATOM 3388 N N . ASN D 3 180 ? 8.696 -16.739 3.983 1.00 61.07 269 ASN B N 1
ATOM 3389 C CA . ASN D 3 180 ? 8.030 -18.018 4.153 1.00 62.11 269 ASN B CA 1
ATOM 3390 C C . ASN D 3 180 ? 6.739 -17.890 4.900 1.00 63.88 269 ASN B C 1
ATOM 3391 O O . ASN D 3 180 ? 5.826 -18.703 4.790 1.00 62.38 269 ASN B O 1
ATOM 3396 N N . ARG D 3 181 ? 6.674 -16.793 5.647 1.00 67.62 270 ARG B N 1
ATOM 3397 C CA . ARG D 3 181 ? 5.587 -16.490 6.590 1.00 71.53 270 ARG B CA 1
ATOM 3398 C C . ARG D 3 181 ? 4.342 -16.204 5.657 1.00 71.97 270 ARG B C 1
ATOM 3399 O O . ARG D 3 181 ? 3.207 -16.615 5.853 1.00 71.53 270 ARG B O 1
ATOM 3407 N N . ALA D 3 182 ? 4.662 -15.424 4.645 1.00 72.94 271 ALA B N 1
ATOM 3408 C CA . ALA D 3 182 ? 3.849 -15.127 3.478 1.00 72.40 271 ALA B CA 1
ATOM 3409 C C . ALA D 3 182 ? 3.518 -16.233 2.539 1.00 71.74 271 ALA B C 1
ATOM 3410 O O . ALA D 3 182 ? 2.429 -16.234 1.970 1.00 72.36 271 ALA B O 1
ATOM 3412 N N . GLU D 3 183 ? 4.511 -17.074 2.277 1.00 69.91 272 GLU B N 1
ATOM 3413 C CA . GLU D 3 183 ? 4.355 -18.136 1.372 1.00 67.96 272 GLU B CA 1
ATOM 3414 C C . GLU D 3 183 ? 3.423 -19.072 2.025 1.00 68.47 272 GLU B C 1
ATOM 3415 O O . GLU D 3 183 ? 2.793 -19.893 1.343 1.00 68.66 272 GLU B O 1
ATOM 3421 N N . CYS D 3 184 ? 3.244 -18.993 3.357 1.00 68.01 273 CYS B N 1
ATOM 3422 C CA . CYS D 3 184 ? 2.337 -20.012 3.891 1.00 66.90 273 CYS B CA 1
ATOM 3423 C C . CYS D 3 184 ? 1.026 -19.495 3.828 1.00 65.98 273 CYS B C 1
ATOM 3424 O O . CYS D 3 184 ? 0.118 -20.233 3.811 1.00 66.52 273 CYS B O 1
ATOM 3427 N N . LEU D 3 185 ? 0.921 -18.184 3.878 1.00 65.20 274 LEU B N 1
ATOM 3428 C CA . LEU D 3 185 ? -0.342 -17.593 3.797 1.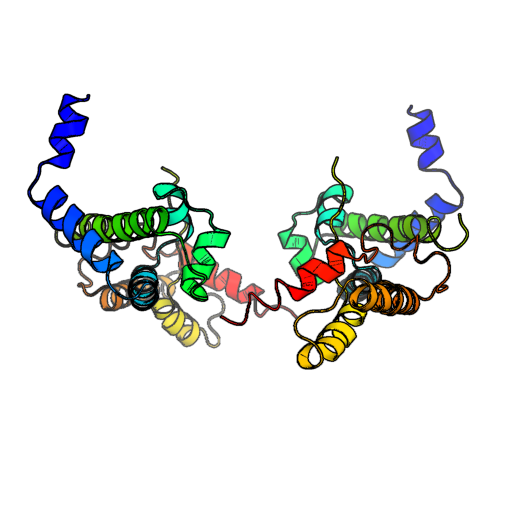00 65.84 274 LEU B CA 1
ATOM 3429 C C . LEU D 3 185 ? -0.936 -18.207 2.523 1.00 67.45 274 LEU B C 1
ATOM 3430 O O . LEU D 3 185 ? -2.106 -18.726 2.527 1.00 71.10 274 LEU B O 1
ATOM 3435 N N . GLN D 3 186 ? -0.161 -18.198 1.436 1.00 66.47 275 GLN B N 1
ATOM 3436 C CA . GLN D 3 186 ? -0.649 -18.593 0.084 1.00 64.44 275 GLN B CA 1
ATOM 3437 C C . GLN D 3 186 ? -1.130 -19.979 0.056 1.00 62.46 275 GLN B C 1
ATOM 3438 O O . GLN D 3 186 ? -1.901 -20.246 -0.807 1.00 60.46 275 GLN B O 1
ATOM 3444 N N . ARG D 3 187 ? -0.559 -20.871 0.857 1.00 62.73 276 ARG B N 1
ATOM 3445 C CA . ARG D 3 187 ? -0.847 -22.226 0.532 1.00 65.08 276 ARG B CA 1
ATOM 3446 C C . ARG D 3 187 ? -1.816 -22.612 1.490 1.00 68.03 276 ARG B C 1
ATOM 3447 O O . ARG D 3 187 ? -2.256 -23.754 1.439 1.00 72.26 276 ARG B O 1
ATOM 3455 N N . GLY D 3 188 ? -2.187 -21.694 2.359 1.00 69.93 277 GLY B N 1
ATOM 3456 C CA . GLY D 3 188 ? -3.369 -21.903 3.180 1.00 73.04 277 GLY B CA 1
ATOM 3457 C C . GLY D 3 188 ? -3.169 -22.605 4.515 1.00 74.21 277 GLY B C 1
ATOM 3458 O O . GLY D 3 188 ? -4.228 -23.001 5.146 1.00 76.48 277 GLY B O 1
ATOM 3459 N N . VAL D 3 189 ? -1.888 -22.684 4.940 1.00 73.62 278 VAL B N 1
ATOM 3460 C CA . VAL D 3 189 ? -1.425 -22.954 6.295 1.00 73.47 278 VAL B CA 1
ATOM 3461 C C . VAL D 3 189 ? -0.665 -21.812 7.090 1.00 76.47 278 VAL B C 1
ATOM 3462 O O . VAL D 3 189 ? -0.514 -20.478 6.732 1.00 77.25 278 VAL B O 1
ATOM 3466 N N . SER D 3 190 ? -0.169 -22.356 8.220 1.00 77.09 279 SER B N 1
ATOM 3467 C CA . SER D 3 190 ? 0.446 -21.445 9.194 1.00 76.16 279 SER B CA 1
ATOM 3468 C C . SER D 3 190 ? 1.955 -21.554 9.373 1.00 73.20 279 SER B C 1
ATOM 3469 O O . SER D 3 190 ? 2.672 -22.653 9.137 1.00 72.20 279 SER B O 1
ATOM 3472 N N . PRO D 3 191 ? 2.402 -20.347 9.659 1.00 70.28 280 PRO B N 1
ATOM 3473 C CA . PRO D 3 191 ? 3.829 -20.065 9.595 1.00 70.17 280 PRO B CA 1
ATOM 3474 C C . PRO D 3 191 ? 4.630 -20.966 10.337 1.00 71.49 280 PRO B C 1
ATOM 3475 O O . PRO D 3 191 ? 5.887 -20.880 10.425 1.00 68.42 280 PRO B O 1
ATOM 3479 N N . SER D 3 192 ? 3.838 -21.862 10.873 1.00 75.73 281 SER B N 1
ATOM 3480 C CA . SER D 3 192 ? 4.397 -22.602 11.949 1.00 81.43 281 SER B CA 1
ATOM 3481 C C . SER D 3 192 ? 5.012 -23.753 11.291 1.00 82.39 281 SER B C 1
ATOM 3482 O O . SER D 3 192 ? 6.182 -24.151 11.657 1.00 84.92 281 SER B O 1
ATOM 3485 N N . LYS D 3 193 ? 4.452 -24.249 10.239 1.00 81.29 282 LYS B N 1
ATOM 3486 C CA . LYS D 3 193 ? 5.598 -24.808 9.754 1.00 82.71 282 LYS B CA 1
ATOM 3487 C C . LYS D 3 193 ? 5.619 -24.887 8.379 1.00 81.80 282 LYS B C 1
ATOM 3488 O O . LYS D 3 193 ? 5.003 -25.728 7.702 1.00 81.26 282 LYS B O 1
ATOM 3494 N N . ALA D 3 194 ? 6.529 -24.023 8.016 1.00 78.92 283 ALA B N 1
ATOM 3495 C CA . ALA D 3 194 ? 6.871 -23.739 6.765 1.00 74.72 283 ALA B CA 1
ATOM 3496 C C . ALA D 3 194 ? 7.958 -24.722 6.252 1.00 74.22 283 ALA B C 1
ATOM 3497 O O . ALA D 3 194 ? 8.951 -24.361 5.730 1.00 74.13 283 ALA B O 1
ATOM 3499 N N . HIS D 3 195 ? 7.837 -25.995 6.318 1.00 74.60 284 HIS B N 1
ATOM 3500 C CA . HIS D 3 195 ? 9.137 -26.760 6.152 1.00 76.31 284 HIS B CA 1
ATOM 3501 C C . HIS D 3 195 ? 8.580 -27.667 5.151 1.00 72.60 284 HIS B C 1
ATOM 3502 O O . HIS D 3 195 ? 9.146 -28.685 4.772 1.00 72.03 284 HIS B O 1
ATOM 3509 N N . GLY D 3 196 ? 7.310 -27.405 4.968 1.00 69.27 285 GLY B N 1
ATOM 3510 C CA . GLY D 3 196 ? 6.623 -28.184 4.011 1.00 67.12 285 GLY B CA 1
ATOM 3511 C C . GLY D 3 196 ? 6.872 -27.475 2.728 1.00 64.60 285 GLY B C 1
ATOM 3512 O O . GLY D 3 196 ? 6.677 -28.021 1.697 1.00 67.06 285 GLY B O 1
ATOM 3513 N N . LEU D 3 197 ? 7.298 -26.249 2.774 1.00 60.66 286 LEU B N 1
ATOM 3514 C CA . LEU D 3 197 ? 7.474 -25.517 1.598 1.00 57.78 286 LEU B CA 1
ATOM 3515 C C . LEU D 3 197 ? 8.466 -26.297 0.744 1.00 57.14 286 LEU B C 1
ATOM 3516 O O . LEU D 3 197 ? 8.428 -26.330 -0.511 1.00 56.75 286 LEU B O 1
ATOM 3521 N N . GLY D 3 198 ? 9.303 -26.917 1.560 1.00 55.73 287 GLY B N 1
ATOM 3522 C CA . GLY D 3 198 ? 10.299 -27.856 1.182 1.00 55.05 287 GLY B CA 1
ATOM 3523 C C . GLY D 3 198 ? 11.251 -27.454 0.136 1.00 54.76 287 GLY B C 1
ATOM 3524 O O . GLY D 3 198 ? 12.263 -26.660 0.273 1.00 57.12 287 GLY B O 1
ATOM 3525 N N . SER D 3 199 ? 10.934 -27.979 -0.988 1.00 52.85 288 SER B N 1
ATOM 3526 C CA . SER D 3 199 ? 11.686 -27.633 -2.157 1.00 52.49 288 SER B CA 1
ATOM 3527 C C . SER D 3 199 ? 11.812 -26.082 -2.506 1.00 49.99 288 SER B C 1
ATOM 3528 O O . SER D 3 199 ? 12.811 -25.625 -3.080 1.00 47.68 288 SER B O 1
ATOM 3531 N N . ASN D 3 200 ? 10.760 -25.342 -2.159 1.00 49.48 289 ASN B N 1
ATOM 3532 C CA . ASN D 3 200 ? 10.597 -23.995 -2.419 1.00 50.67 289 ASN B CA 1
ATOM 3533 C C . ASN D 3 200 ? 10.633 -23.321 -1.046 1.00 52.19 289 ASN B C 1
ATOM 3534 O O . ASN D 3 200 ? 10.149 -22.134 -0.929 1.00 54.10 289 ASN B O 1
ATOM 3539 N N . LEU D 3 201 ? 11.263 -23.930 -0.025 1.00 51.39 290 LEU B N 1
ATOM 3540 C CA . LEU D 3 201 ? 11.568 -23.192 1.236 1.00 50.67 290 LEU B CA 1
ATOM 3541 C C . LEU D 3 201 ? 12.567 -22.131 1.076 1.00 50.41 290 LEU B C 1
ATOM 3542 O O . LEU D 3 201 ? 13.640 -22.416 0.500 1.00 52.29 290 LEU B O 1
ATOM 3547 N N . VAL D 3 202 ? 12.297 -20.927 1.582 1.00 49.52 291 VAL B N 1
ATOM 3548 C CA . VAL D 3 202 ? 13.237 -19.772 1.310 1.00 46.83 291 VAL B CA 1
ATOM 3549 C C . VAL D 3 202 ? 14.427 -19.815 2.201 1.00 47.45 291 VAL B C 1
ATOM 3550 O O . VAL D 3 202 ? 14.289 -20.148 3.343 1.00 49.85 291 VAL B O 1
ATOM 3554 N N . THR D 3 203 ? 15.541 -19.396 1.727 1.00 47.44 292 THR B N 1
ATOM 3555 C CA . THR D 3 203 ? 16.662 -19.308 2.569 1.00 52.92 292 THR B CA 1
ATOM 3556 C C . THR D 3 203 ? 17.545 -18.063 2.393 1.00 55.58 292 THR B C 1
ATOM 3557 O O . THR D 3 203 ? 17.309 -17.233 1.514 1.00 55.46 292 THR B O 1
ATOM 3561 N N . GLU D 3 204 ? 18.586 -17.938 3.233 1.00 59.18 293 GLU B N 1
ATOM 3562 C CA . GLU D 3 204 ? 19.607 -16.821 3.072 1.00 60.50 293 GLU B CA 1
ATOM 3563 C C . GLU D 3 204 ? 20.161 -16.731 1.627 1.00 55.85 293 GLU B C 1
ATOM 3564 O O . GLU D 3 204 ? 19.841 -15.841 0.836 1.00 52.66 293 GLU B O 1
ATOM 3570 N N . VAL D 3 205 ? 21.085 -17.624 1.360 1.00 51.99 294 VAL B N 1
ATOM 3571 C CA . VAL D 3 205 ? 21.758 -17.720 0.103 1.00 49.73 294 VAL B CA 1
ATOM 3572 C C . VAL D 3 205 ? 20.822 -17.469 -1.061 1.00 49.06 294 VAL B C 1
ATOM 3573 O O . VAL D 3 205 ? 21.165 -16.763 -2.038 1.00 46.29 294 VAL B O 1
ATOM 3577 N N . ARG D 3 206 ? 19.605 -17.997 -0.928 1.00 48.40 295 ARG B N 1
ATOM 3578 C CA . ARG D 3 206 ? 18.604 -17.593 -1.897 1.00 48.03 295 ARG B CA 1
ATOM 3579 C C . ARG D 3 206 ? 18.378 -16.192 -2.092 1.00 48.96 295 ARG B C 1
ATOM 3580 O O . ARG D 3 206 ? 18.766 -15.728 -3.219 1.00 52.39 295 ARG B O 1
ATOM 3588 N N . VAL D 3 207 ? 17.794 -15.503 -1.105 1.00 48.33 296 VAL B N 1
ATOM 3589 C CA . VAL D 3 207 ? 17.694 -13.989 -1.219 1.00 49.31 296 VAL B CA 1
ATOM 3590 C C . VAL D 3 207 ? 19.110 -13.365 -1.544 1.00 50.56 296 VAL B C 1
ATOM 3591 O O . VAL D 3 207 ? 19.248 -12.340 -2.302 1.00 47.77 296 VAL B O 1
ATOM 3595 N N . TYR D 3 208 ? 20.115 -14.081 -1.008 1.00 52.38 297 TYR B N 1
ATOM 3596 C CA . TYR D 3 208 ? 21.369 -13.690 -1.315 1.00 56.31 297 TYR B CA 1
ATOM 3597 C C . TYR D 3 208 ? 21.547 -13.423 -2.805 1.00 56.74 297 TYR B C 1
ATOM 3598 O O . TYR D 3 208 ? 21.891 -12.330 -3.347 1.00 57.90 297 TYR B O 1
ATOM 3607 N N . ASN D 3 209 ? 21.317 -14.493 -3.483 1.00 56.27 298 ASN B N 1
ATOM 3608 C CA . ASN D 3 209 ? 21.570 -14.377 -4.852 1.00 55.19 298 ASN B CA 1
ATOM 3609 C C . ASN D 3 209 ? 20.533 -13.577 -5.306 1.00 54.05 298 ASN B C 1
ATOM 3610 O O . ASN D 3 209 ? 20.674 -13.043 -6.276 1.00 54.94 298 ASN B O 1
ATOM 3615 N N . TRP D 3 210 ? 19.474 -13.422 -4.610 1.00 53.77 299 TRP B N 1
ATOM 3616 C CA . TRP D 3 210 ? 18.458 -12.827 -5.392 1.00 56.08 299 TRP B CA 1
ATOM 3617 C C . TRP D 3 210 ? 18.716 -11.382 -5.428 1.00 58.76 299 TRP B C 1
ATOM 3618 O O . TRP D 3 210 ? 18.361 -10.638 -6.362 1.00 59.72 299 TRP B O 1
ATOM 3629 N N . PHE D 3 211 ? 19.491 -10.994 -4.452 1.00 61.04 300 PHE B N 1
ATOM 3630 C CA . PHE D 3 211 ? 20.011 -9.646 -4.564 1.00 62.01 300 PHE B CA 1
ATOM 3631 C C . PHE D 3 211 ? 20.967 -9.604 -5.5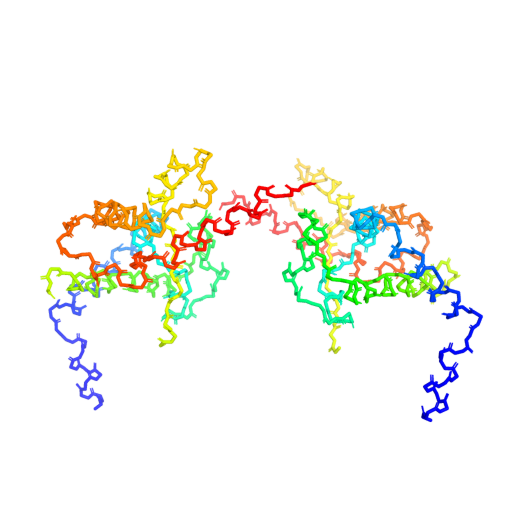95 1.00 60.91 300 PHE B C 1
ATOM 3632 O O . PHE D 3 211 ? 20.827 -8.931 -6.621 1.00 60.71 300 PHE B O 1
ATOM 3640 N N . ALA D 3 212 ? 21.836 -10.503 -5.403 1.00 59.88 301 ALA B N 1
ATOM 3641 C CA . ALA D 3 212 ? 22.909 -10.357 -6.205 1.00 60.34 301 ALA B CA 1
ATOM 3642 C C . ALA D 3 212 ? 22.482 -10.394 -7.672 1.00 60.85 301 ALA B C 1
ATOM 3643 O O . ALA D 3 212 ? 22.852 -9.604 -8.564 1.00 58.27 301 ALA B O 1
ATOM 3645 N N . ASN D 3 213 ? 21.719 -11.363 -7.955 1.00 62.74 302 ASN B N 1
ATOM 3646 C CA . ASN D 3 213 ? 21.359 -11.358 -9.320 1.00 66.40 302 ASN B CA 1
ATOM 3647 C C . ASN D 3 213 ? 20.586 -10.182 -9.613 1.00 67.90 302 ASN B C 1
ATOM 3648 O O . ASN D 3 213 ? 20.576 -9.705 -10.760 1.00 68.96 302 ASN B O 1
ATOM 3653 N N . ARG D 3 214 ? 19.993 -9.677 -8.645 1.00 69.21 303 ARG B N 1
ATOM 3654 C CA . ARG D 3 214 ? 19.217 -8.541 -8.991 1.00 71.42 303 ARG B CA 1
ATOM 3655 C C . ARG D 3 214 ? 20.027 -7.381 -9.276 1.00 74.46 303 ARG B C 1
ATOM 3656 O O . ARG D 3 214 ? 19.705 -6.565 -10.150 1.00 74.80 303 ARG B O 1
ATOM 3664 N N . ARG D 3 215 ? 21.083 -7.273 -8.520 1.00 78.27 304 ARG B N 1
ATOM 3665 C CA . ARG D 3 215 ? 21.917 -6.167 -8.765 1.00 79.65 304 ARG B CA 1
ATOM 3666 C C . ARG D 3 215 ? 22.778 -6.382 -10.031 1.00 79.92 304 ARG B C 1
ATOM 3667 O O . ARG D 3 215 ? 23.793 -5.686 -10.160 1.00 80.69 304 ARG B O 1
ATOM 3675 N N . LYS D 3 216 ? 22.465 -7.301 -10.944 1.00 80.24 305 LYS B N 1
ATOM 3676 C CA . LYS D 3 216 ? 23.229 -7.442 -12.211 1.00 78.12 305 LYS B CA 1
ATOM 3677 C C . LYS D 3 216 ? 22.170 -7.111 -13.214 1.00 77.54 305 LYS B C 1
ATOM 3678 O O . LYS D 3 216 ? 22.342 -6.326 -14.151 1.00 75.51 305 LYS B O 1
ATOM 3684 N N . GLU D 3 217 ? 21.056 -7.754 -12.981 1.00 78.11 306 GLU B N 1
ATOM 3685 C CA . GLU D 3 217 ? 19.890 -7.532 -13.795 1.00 81.28 306 GLU B CA 1
ATOM 3686 C C . GLU D 3 217 ? 19.970 -6.038 -14.165 1.00 83.71 306 GLU B C 1
ATOM 3687 O O . GLU D 3 217 ? 20.593 -5.645 -15.154 1.00 82.93 306 GLU B O 1
ATOM 3693 N N . GLU D 3 218 ? 19.308 -5.248 -13.347 1.00 88.70 307 GLU B N 1
ATOM 3694 C CA . GLU D 3 218 ? 19.378 -3.808 -13.470 1.00 94.19 307 GLU B CA 1
ATOM 3695 C C . GLU D 3 218 ? 20.667 -3.366 -14.211 1.00 94.95 307 GLU B C 1
ATOM 3696 O O . GLU D 3 218 ? 20.609 -2.788 -15.297 1.00 92.98 307 GLU B O 1
ATOM 3702 N N . ALA D 3 219 ? 21.836 -3.678 -13.610 1.00 97.33 308 ALA B N 1
ATOM 3703 C CA . ALA D 3 219 ? 23.219 -3.366 -14.107 1.00 100.14 308 ALA B CA 1
ATOM 3704 C C . ALA D 3 219 ? 23.451 -3.101 -15.636 1.00 101.49 308 ALA B C 1
ATOM 3705 O O . ALA D 3 219 ? 24.449 -2.506 -16.014 1.00 102.79 308 ALA B O 1
ATOM 3707 N N . PHE D 3 220 ? 22.492 -3.557 -16.518 1.00 100.99 309 PHE B N 1
ATOM 3708 C CA . PHE D 3 220 ? 22.605 -3.389 -17.970 1.00 100.74 309 PHE B CA 1
ATOM 3709 C C . PHE D 3 220 ? 21.284 -3.050 -18.732 1.00 102.52 309 PHE B C 1
ATOM 3710 O O . PHE D 3 220 ? 20.230 -2.822 -18.150 1.00 103.41 309 PHE B O 1
ATOM 3718 N N . ARG D 3 221 ? 21.495 -3.049 -20.076 1.00 103.41 310 ARG B N 1
ATOM 3719 C CA . ARG D 3 221 ? 20.578 -2.778 -21.219 1.00 104.33 310 ARG B CA 1
ATOM 3720 C C . ARG D 3 221 ? 21.263 -1.868 -22.229 1.00 104.94 310 ARG B C 1
ATOM 3721 O O . ARG D 3 221 ? 21.053 -1.985 -23.433 1.00 106.94 310 ARG B O 1
#

Sequence (352 aa):
SILKELQALNTEEAAEQRAEVDRMLSEDPWRAAKMIKGYMQQHNIPQREVVDVTGLNQSHLSQHLNKGTPMKTQKRAALYTWYVRKQREILRQFNQTVMRRNRFKWGPASQQILYQAYDRQKNPSKEEREALVEECNRAECLQRGVSPSKAHGLGSNLVTEVRVYNWFANRRKEEASILKELQALNTEEAAEQRAEVDRMLSEDPWRAAKMIKGYMQQHNIPQREVVDVTGLNQSHLSQHLNKGTPMKTQKRAALYTWYVRKQREILRQFNQMRRNRFKWGPASQQILYQAYDRQKNPSKEEREALVEECNRAECLQRGVSPSKAHGLGSNLVTEVRVYNWFANRRKEEAFR

Solvent-accessible surface area: 23115 Å² total; per-residue (Å²): 114,114,140,149,97,84,111,47,92,112,69,166,60,18,38,99,21,117,60,73,9,90,129,15,43,90,67,78,52,69,108,7,2,83,102,0,68,27,31,19,102,66,18,20,13,34,57,76,26,0,25,73,102,29,63,11,95,90,62,53,0,24,66,4,7,39,97,15,34,82,6,169,73,136,103,24,15,37,2,2,40,14,19,4,143,20,56,52,92,25,98,146,65,17,126,144,61,178,234,195,229,38,201,25,120,37,2,91,26,1,43,112,29,0,102,112,8,49,138,166,78,166,92,8,77,129,155,56,38,62,60,13,8,97,74,0,18,142,24,7,0,132,55,18,67,43,56,83,77,51,13,125,5,11,36,37,12,45,4,40,50,89,81,0,88,72,10,2,18,59,53,53,156,72,158,94,124,110,116,144,111,86,104,55,97,115,82,162,73,10,41,119,16,117,52,49,15,83,135,19,39,95,91,82,54,112,172,6,0,136,98,0,89,38,30,19,108,73,16,15,22,34,55,76,25,0,18,83,100,30,70,9,92,88,61,52,0,27,78,3,11,72,104,20,41,106,7,172,79,140,83,21,20,36,0,0,34,12,15,2,141,11,58,47,99,17,105,121,70,29,129,160,250,196,222,29,188,24,119,34,3,73,29,1,56,111,19,0,103,123,32,30,87,227,63,130,105,20,57,132,132,93,31,78,55,15,21,114,80,0,7,122,17,5,0,149,52,21,67,51,61,68,83,143,19,97,4,5,29,45,7,62,6,41,98,78,81,0,91,64,19,4,19,67,46,64,127,93,117,57,105,193

Radius of gyration: 27.3 Å; Cα contacts (8 Å, |Δi|>4): 278; chains: 2; bounding box: 67×60×71 Å